Protein AF-A0A951TCW3-F1 (afdb_monomer_lite)

Structure (mmCIF, N/CA/C/O backbone):
data_AF-A0A951TCW3-F1
#
_entry.id   AF-A0A951TCW3-F1
#
loop_
_atom_site.group_PDB
_atom_site.id
_atom_site.type_symbol
_atom_site.label_atom_id
_atom_site.label_alt_id
_atom_site.label_comp_id
_atom_site.label_asym_id
_atom_site.label_entity_id
_atom_site.label_seq_id
_atom_site.pdbx_PDB_ins_code
_atom_site.Cartn_x
_atom_site.Cartn_y
_atom_site.Cartn_z
_atom_site.occupancy
_atom_site.B_iso_or_equiv
_atom_site.auth_seq_id
_atom_site.auth_comp_id
_atom_site.auth_asym_id
_atom_site.auth_atom_id
_atom_site.pdbx_PDB_model_num
ATOM 1 N N . MET A 1 1 ? -5.472 43.063 -37.839 1.00 56.62 1 MET A N 1
ATOM 2 C CA . MET A 1 1 ? -4.399 42.787 -38.824 1.00 56.62 1 MET A CA 1
ATOM 3 C C . MET A 1 1 ? -3.034 42.631 -38.153 1.00 56.62 1 MET A C 1
ATOM 5 O O . MET A 1 1 ? -2.414 41.609 -38.393 1.00 56.62 1 MET A O 1
ATOM 9 N N . LYS A 1 2 ? -2.588 43.544 -37.267 1.00 51.09 2 LYS A N 1
ATOM 10 C CA . LYS A 1 2 ? -1.378 43.324 -36.437 1.00 51.09 2 LYS A CA 1
ATOM 11 C C . LYS A 1 2 ? -1.496 42.100 -35.510 1.00 51.09 2 LYS A C 1
ATOM 13 O O . LYS A 1 2 ? -0.605 41.263 -35.526 1.00 51.09 2 LYS A O 1
ATOM 18 N N . ASP A 1 3 ? -2.644 41.922 -34.856 1.00 54.84 3 ASP A N 1
ATOM 19 C CA . ASP A 1 3 ? -2.894 40.750 -33.992 1.00 54.84 3 ASP A CA 1
ATOM 20 C C . ASP A 1 3 ? -2.944 39.421 -34.769 1.0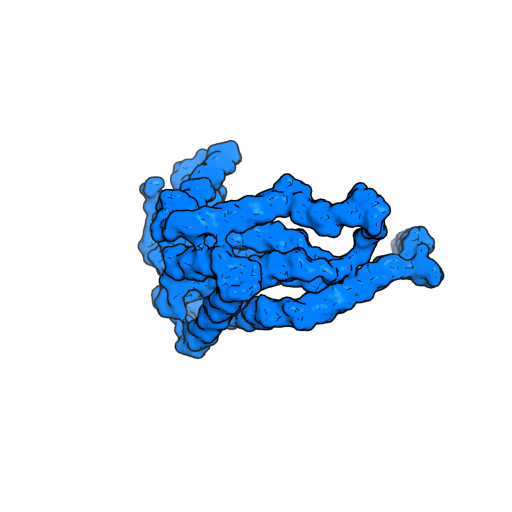0 54.84 3 ASP A C 1
ATOM 22 O O . ASP A 1 3 ? -2.630 38.360 -34.241 1.00 54.84 3 ASP A O 1
ATOM 26 N N . SER A 1 4 ? -3.300 39.470 -36.056 1.00 54.78 4 SER A N 1
ATOM 27 C CA . SER A 1 4 ? -3.342 38.292 -36.929 1.00 54.78 4 SER A CA 1
ATOM 28 C C . SER A 1 4 ? -1.944 37.866 -37.389 1.00 54.78 4 SER A C 1
ATOM 30 O O . SER A 1 4 ? -1.706 36.681 -37.570 1.00 54.78 4 SER A O 1
ATOM 32 N N . ILE A 1 5 ? -1.014 38.814 -37.550 1.00 54.38 5 ILE A N 1
ATOM 33 C CA . ILE A 1 5 ? 0.377 38.543 -37.948 1.00 54.38 5 ILE A CA 1
ATOM 34 C C . ILE A 1 5 ? 1.189 38.026 -36.751 1.00 54.38 5 ILE A C 1
ATOM 36 O O . ILE A 1 5 ? 1.920 37.054 -36.900 1.00 54.38 5 ILE A O 1
ATOM 40 N N . GLN A 1 6 ? 0.985 38.585 -35.552 1.00 56.03 6 GLN A N 1
ATOM 41 C CA . GLN A 1 6 ? 1.627 38.097 -34.322 1.00 56.03 6 GLN A CA 1
ATOM 42 C C . GLN A 1 6 ? 1.218 36.660 -33.956 1.00 56.03 6 GLN A C 1
ATOM 44 O O . GLN A 1 6 ? 2.049 35.889 -33.478 1.00 56.03 6 GLN A O 1
ATOM 49 N N . ASN A 1 7 ? -0.037 36.276 -34.213 1.00 58.94 7 ASN A N 1
ATOM 50 C CA . ASN A 1 7 ? -0.482 34.894 -34.017 1.00 58.94 7 ASN A CA 1
ATOM 51 C C . ASN A 1 7 ? 0.146 33.928 -35.035 1.00 58.94 7 ASN A C 1
ATOM 53 O O . ASN A 1 7 ? 0.547 32.837 -34.650 1.00 58.94 7 ASN A O 1
ATOM 57 N N . LEU A 1 8 ? 0.307 34.344 -36.295 1.00 58.31 8 LEU A N 1
ATOM 58 C CA . LEU A 1 8 ? 0.940 33.525 -37.338 1.00 58.31 8 LEU A CA 1
ATOM 59 C C . LEU A 1 8 ? 2.456 33.358 -37.129 1.00 58.31 8 LEU A C 1
ATOM 61 O O . LEU A 1 8 ? 2.995 32.292 -37.410 1.00 58.31 8 LEU A O 1
ATOM 65 N N . GLU A 1 9 ? 3.151 34.378 -36.617 1.00 60.41 9 GLU A N 1
ATOM 66 C CA . GLU A 1 9 ? 4.574 34.279 -36.246 1.00 60.41 9 GLU A CA 1
ATOM 67 C C . GLU A 1 9 ? 4.772 33.365 -35.024 1.00 60.41 9 GLU A C 1
ATOM 69 O O . GLU A 1 9 ? 5.623 32.481 -35.048 1.00 60.41 9 GLU A O 1
ATOM 74 N N . SER A 1 10 ? 3.903 33.481 -34.013 1.00 68.69 10 SER A N 1
ATOM 75 C CA . SER A 1 10 ? 3.859 32.592 -32.838 1.00 68.69 10 SER A CA 1
ATOM 76 C C . SER A 1 10 ? 3.580 31.125 -33.197 1.00 68.69 10 SER A C 1
ATOM 78 O O . SER A 1 10 ? 4.161 30.212 -32.609 1.00 68.69 10 SER A O 1
ATOM 80 N N . GLU A 1 11 ? 2.704 30.870 -34.170 1.00 67.31 11 GLU A N 1
ATOM 81 C CA . GLU A 1 11 ? 2.418 29.516 -34.660 1.00 67.31 11 GLU A CA 1
ATOM 82 C C . GLU A 1 11 ? 3.570 28.948 -35.496 1.00 67.31 11 GLU A C 1
ATOM 84 O O . GLU A 1 11 ? 3.947 27.791 -35.312 1.00 67.31 11 GLU A O 1
ATOM 89 N N . ARG A 1 12 ? 4.199 29.770 -36.343 1.00 65.25 12 ARG A N 1
ATOM 90 C CA . ARG A 1 12 ? 5.363 29.367 -37.143 1.00 65.25 12 ARG A CA 1
ATOM 91 C C . ARG A 1 12 ? 6.573 29.013 -36.275 1.00 65.25 12 ARG A C 1
ATOM 93 O O . ARG A 1 12 ? 7.276 28.050 -36.587 1.00 65.25 12 ARG A O 1
ATOM 100 N N . ASP A 1 13 ? 6.774 29.738 -35.178 1.00 84.12 13 ASP A N 1
ATOM 101 C CA . ASP A 1 13 ? 7.832 29.459 -34.203 1.00 84.12 13 ASP A CA 1
ATOM 102 C C . ASP A 1 13 ? 7.565 28.160 -33.427 1.00 84.12 13 ASP A C 1
ATOM 104 O O . ASP A 1 13 ? 8.493 27.393 -33.166 1.00 84.12 13 ASP A O 1
ATOM 108 N N . LYS A 1 14 ? 6.297 27.843 -33.126 1.00 87.50 14 LYS A N 1
ATOM 109 C CA . LYS A 1 14 ? 5.918 26.557 -32.513 1.00 87.50 14 LYS A CA 1
ATOM 110 C C . LYS A 1 14 ? 6.123 25.379 -33.456 1.00 87.50 14 LYS A C 1
ATOM 112 O O . LYS A 1 14 ? 6.641 24.353 -33.030 1.00 87.50 14 LYS A O 1
ATOM 117 N N . GLU A 1 15 ? 5.731 25.502 -34.720 1.00 88.69 15 GLU A N 1
ATOM 118 C CA . GLU A 1 15 ? 5.943 24.431 -35.698 1.00 88.69 15 GLU A CA 1
ATOM 119 C C . GLU A 1 15 ? 7.427 24.177 -35.962 1.00 88.69 15 GLU A C 1
ATOM 121 O O . GLU A 1 15 ? 7.838 23.028 -36.105 1.00 88.69 15 GLU A O 1
ATOM 126 N N . ALA A 1 16 ? 8.240 25.236 -36.037 1.00 90.44 16 ALA A N 1
ATOM 127 C CA . ALA A 1 16 ? 9.688 25.101 -36.146 1.00 90.44 16 ALA A CA 1
ATOM 128 C C . ALA A 1 16 ? 10.265 24.387 -34.916 1.00 90.44 16 ALA A C 1
ATOM 130 O O . ALA A 1 16 ? 10.973 23.398 -35.068 1.00 90.44 16 ALA A O 1
ATOM 131 N N . PHE A 1 17 ? 9.863 24.808 -33.716 1.00 90.88 17 PHE A N 1
ATOM 132 C CA . PHE A 1 17 ? 10.267 24.174 -32.465 1.00 90.88 17 PHE A CA 1
ATOM 133 C C . PHE A 1 17 ? 9.890 22.685 -32.390 1.00 90.88 17 PHE A C 1
ATOM 135 O O . PHE A 1 17 ? 10.721 21.863 -32.012 1.00 90.88 17 PHE A O 1
ATOM 142 N N . LEU A 1 18 ? 8.661 22.314 -32.769 1.00 92.50 18 LEU A N 1
ATOM 143 C CA . LEU A 1 18 ? 8.226 20.912 -32.772 1.00 92.50 18 LEU A CA 1
ATOM 144 C C . LEU A 1 18 ? 9.017 20.072 -33.780 1.00 92.50 18 LEU A C 1
ATOM 146 O O . LEU A 1 18 ? 9.476 18.990 -33.421 1.00 92.50 18 LEU A O 1
ATOM 150 N N . ARG A 1 19 ? 9.250 20.592 -34.993 1.00 92.38 19 ARG A N 1
ATOM 151 C CA . ARG A 1 19 ? 10.089 19.920 -36.001 1.00 92.38 19 ARG A CA 1
ATOM 152 C C . ARG A 1 19 ? 11.522 19.723 -35.518 1.00 92.38 19 ARG A C 1
ATOM 154 O O . ARG A 1 19 ? 12.094 18.660 -35.744 1.00 92.38 19 ARG A O 1
ATOM 161 N N . ASP A 1 20 ? 12.089 20.716 -34.839 1.00 93.19 20 ASP A N 1
ATOM 162 C CA . ASP A 1 20 ? 13.438 20.614 -34.284 1.00 93.19 20 ASP A CA 1
ATOM 163 C C . ASP A 1 20 ? 13.501 19.527 -33.199 1.00 93.19 20 ASP A C 1
ATOM 165 O O . ASP A 1 20 ? 14.422 18.710 -33.212 1.00 93.19 20 ASP A O 1
ATOM 169 N N . ILE A 1 21 ? 12.502 19.452 -32.306 1.00 94.25 21 ILE A N 1
ATOM 170 C CA . ILE A 1 21 ? 12.418 18.389 -31.290 1.00 94.25 21 ILE A CA 1
ATOM 171 C C . ILE A 1 21 ? 12.284 17.007 -31.937 1.00 94.25 21 ILE A C 1
ATOM 173 O O . ILE A 1 21 ? 12.981 16.074 -31.530 1.00 94.25 21 ILE A O 1
ATOM 177 N N . GLU A 1 22 ? 11.391 16.861 -32.916 1.00 94.12 22 GLU A N 1
ATOM 178 C CA . GLU A 1 22 ? 11.189 15.603 -33.639 1.00 94.12 22 GLU A CA 1
ATOM 179 C C . GLU A 1 22 ? 12.480 15.160 -34.331 1.00 94.12 22 GLU A C 1
ATOM 181 O O . GLU A 1 22 ? 12.879 14.003 -34.199 1.00 94.12 22 GLU A O 1
ATOM 186 N N . SER A 1 23 ? 13.176 16.093 -34.987 1.00 93.50 23 SER A N 1
ATOM 187 C CA . SER A 1 23 ? 14.420 15.822 -35.706 1.00 93.50 23 SER A CA 1
ATOM 188 C C . SER A 1 23 ? 15.547 15.363 -34.780 1.00 93.50 23 SER A C 1
ATOM 190 O O . SER A 1 23 ? 16.220 14.381 -35.093 1.00 93.50 23 SER A O 1
ATOM 192 N N . ILE A 1 24 ? 15.747 16.004 -33.619 1.00 95.00 24 ILE A N 1
ATOM 193 C CA . ILE A 1 24 ? 16.789 15.566 -32.668 1.00 95.00 24 ILE A CA 1
ATOM 194 C C . ILE A 1 24 ? 16.426 14.267 -31.936 1.00 95.00 24 ILE A C 1
ATOM 196 O O . ILE A 1 24 ? 17.300 13.634 -31.344 1.00 95.00 24 ILE A O 1
ATOM 200 N N . SER A 1 25 ? 15.148 13.883 -31.958 1.00 96.00 25 SER A N 1
ATOM 201 C CA . SER A 1 25 ? 14.620 12.690 -31.286 1.00 96.00 25 SER A CA 1
ATOM 202 C C . SER A 1 25 ? 14.354 11.533 -32.254 1.00 96.00 25 SER A C 1
ATOM 204 O O . SER A 1 25 ? 13.800 10.508 -31.850 1.00 96.00 25 SER A O 1
ATOM 206 N N . GLU A 1 26 ? 14.723 11.677 -33.527 1.00 96.31 26 GLU A N 1
ATOM 207 C CA . GLU A 1 26 ? 14.513 10.657 -34.546 1.00 96.31 26 GLU A CA 1
ATOM 208 C C . GLU A 1 26 ? 15.411 9.436 -34.309 1.00 96.31 26 GLU A C 1
ATOM 210 O O . GLU A 1 26 ? 16.601 9.531 -33.994 1.00 96.31 26 GLU A O 1
ATOM 215 N N . TYR A 1 27 ? 14.838 8.252 -34.500 1.00 96.19 27 TYR A N 1
ATOM 216 C CA . TYR A 1 27 ? 15.578 7.003 -34.528 1.00 96.19 27 TYR A CA 1
ATOM 217 C C . TYR A 1 27 ? 15.083 6.140 -35.685 1.00 96.19 27 TYR A C 1
ATOM 219 O O . TYR A 1 27 ? 13.905 5.803 -35.749 1.00 96.19 27 TYR A O 1
ATOM 227 N N . ASN A 1 28 ? 15.987 5.791 -36.607 1.00 95.12 28 ASN A N 1
ATOM 228 C CA . ASN A 1 28 ? 15.683 5.026 -37.823 1.00 95.12 28 ASN A CA 1
ATOM 229 C C . ASN A 1 28 ? 14.531 5.622 -38.663 1.00 95.12 28 ASN A C 1
ATOM 231 O O . ASN A 1 28 ? 13.689 4.879 -39.162 1.00 95.12 28 ASN A O 1
ATOM 235 N N . GLY A 1 29 ? 14.475 6.951 -38.816 1.00 93.94 29 GLY A N 1
ATOM 236 C CA . GLY A 1 29 ? 13.420 7.618 -39.590 1.00 93.94 29 GLY A CA 1
ATOM 237 C C . GLY A 1 29 ? 12.082 7.768 -38.860 1.00 93.94 29 GLY A C 1
ATOM 238 O O . GLY A 1 29 ? 11.103 8.180 -39.478 1.00 93.94 29 GLY A O 1
ATOM 239 N N . ILE A 1 30 ? 12.014 7.417 -37.571 1.00 94.75 30 ILE A N 1
ATOM 240 C CA . ILE A 1 30 ? 10.809 7.532 -36.744 1.00 94.75 30 ILE A CA 1
ATOM 241 C C . ILE A 1 30 ? 11.069 8.573 -35.645 1.00 94.75 30 ILE A C 1
ATOM 243 O O . ILE A 1 30 ? 11.940 8.339 -34.793 1.00 94.75 30 ILE A O 1
ATOM 247 N N . PRO A 1 31 ? 10.339 9.705 -35.617 1.00 95.31 31 PRO A N 1
ATOM 248 C CA . PRO A 1 31 ? 10.375 10.640 -34.496 1.00 95.31 31 PRO A CA 1
ATOM 249 C C . PRO A 1 31 ? 10.074 9.915 -33.182 1.00 95.31 31 PRO A C 1
ATOM 251 O O . PRO A 1 31 ? 9.092 9.186 -33.084 1.00 95.31 31 PRO A O 1
ATOM 254 N N . PHE A 1 32 ? 10.944 10.078 -32.183 1.00 95.88 32 PHE A N 1
ATOM 255 C CA . PHE A 1 32 ? 10.869 9.382 -30.892 1.00 95.88 32 PHE A CA 1
ATOM 256 C C . PHE A 1 32 ? 10.893 7.845 -30.981 1.00 95.88 32 PHE A C 1
ATOM 258 O O . PHE A 1 32 ? 10.485 7.171 -30.039 1.00 95.88 32 PHE A O 1
ATOM 265 N N . GLY A 1 33 ? 11.433 7.252 -32.053 1.00 95.81 33 GLY A N 1
ATOM 266 C CA . GLY A 1 33 ? 11.378 5.798 -32.272 1.00 95.81 33 GLY A CA 1
ATOM 267 C C . GLY A 1 33 ? 11.944 4.937 -31.127 1.00 95.81 33 GLY A C 1
ATOM 268 O O . GLY A 1 33 ? 11.454 3.840 -30.879 1.00 95.81 33 GLY A O 1
ATOM 269 N N . ARG A 1 34 ? 12.931 5.429 -30.360 1.00 94.06 34 ARG A N 1
ATOM 270 C CA . ARG A 1 34 ? 13.428 4.720 -29.158 1.00 94.06 34 ARG A CA 1
ATOM 271 C C . ARG A 1 34 ? 12.404 4.669 -28.023 1.00 94.06 34 ARG A C 1
ATOM 273 O O . ARG A 1 34 ? 12.412 3.714 -27.251 1.00 94.06 34 ARG A O 1
ATOM 280 N N . LEU A 1 35 ? 11.570 5.699 -27.904 1.00 94.44 35 LEU A N 1
ATOM 281 C CA . LEU A 1 35 ? 10.500 5.761 -26.913 1.00 94.44 35 LEU A CA 1
ATOM 282 C C . LEU A 1 35 ? 9.362 4.806 -27.288 1.00 94.44 35 LEU A C 1
ATOM 284 O O . LEU A 1 35 ? 8.870 4.097 -26.420 1.00 94.44 35 LEU A O 1
ATOM 288 N N . GLU A 1 36 ? 9.036 4.681 -28.575 1.00 94.56 36 GLU A N 1
ATOM 289 C CA . GLU A 1 36 ? 8.081 3.667 -29.049 1.00 94.56 36 GLU A CA 1
ATOM 290 C C . GLU A 1 36 ? 8.543 2.246 -28.685 1.00 94.56 36 GLU A C 1
ATOM 292 O O . GLU A 1 36 ? 7.799 1.475 -28.080 1.00 94.56 36 GLU A O 1
ATOM 297 N N . MET A 1 37 ? 9.820 1.919 -28.927 1.00 94.88 37 MET A N 1
ATOM 298 C CA . MET A 1 37 ? 10.405 0.633 -28.507 1.00 94.88 37 MET A CA 1
ATOM 299 C C . MET A 1 37 ? 10.329 0.411 -26.986 1.00 94.88 37 MET A C 1
ATOM 301 O O . MET A 1 37 ? 10.191 -0.722 -26.510 1.00 94.88 37 MET A O 1
ATOM 305 N N . TYR A 1 38 ? 10.434 1.491 -26.209 1.00 95.19 38 TYR A N 1
ATOM 306 C CA . TYR A 1 38 ? 10.279 1.450 -24.760 1.00 95.19 38 TYR A CA 1
ATOM 307 C C . TYR A 1 38 ? 8.842 1.088 -24.364 1.00 95.19 38 TYR A C 1
ATOM 309 O O . TYR A 1 38 ? 8.647 0.148 -23.594 1.00 95.19 38 TYR A O 1
ATOM 317 N N . TRP A 1 39 ? 7.840 1.754 -24.942 1.00 95.50 39 TRP A N 1
ATOM 318 C CA . TRP A 1 39 ? 6.420 1.485 -24.682 1.00 95.50 39 TRP A CA 1
ATOM 319 C C . TRP A 1 39 ? 5.968 0.099 -25.156 1.00 95.50 39 TRP A C 1
ATOM 321 O O . TRP A 1 39 ? 5.161 -0.566 -24.497 1.00 95.50 39 TRP A O 1
ATOM 331 N N . GLU A 1 40 ? 6.523 -0.400 -26.261 1.00 95.62 40 GLU A N 1
ATOM 332 C CA . GLU A 1 40 ? 6.326 -1.792 -26.672 1.00 95.62 40 GLU A CA 1
ATOM 333 C C . GLU A 1 40 ? 6.842 -2.775 -25.613 1.00 95.62 40 GLU A C 1
ATOM 335 O O . GLU A 1 40 ? 6.223 -3.814 -25.360 1.00 95.62 40 GLU A O 1
ATOM 340 N N . SER A 1 41 ? 7.972 -2.457 -24.982 1.00 95.75 41 SER A N 1
ATOM 341 C CA . SER A 1 41 ? 8.556 -3.282 -23.923 1.00 95.75 41 SER A CA 1
ATOM 342 C C . SER A 1 41 ? 7.720 -3.233 -22.642 1.00 95.75 41 SER A C 1
ATOM 344 O O . SER A 1 41 ? 7.444 -4.288 -22.071 1.00 95.75 41 SER A O 1
ATOM 346 N N . GLU A 1 42 ? 7.199 -2.063 -22.252 1.00 95.44 42 GLU A N 1
ATOM 347 C CA . GLU A 1 42 ? 6.206 -1.946 -21.167 1.00 95.44 42 GLU A CA 1
ATOM 348 C C . GLU A 1 42 ? 4.963 -2.803 -21.441 1.00 95.44 42 GLU A C 1
ATOM 350 O O . GLU A 1 42 ? 4.495 -3.544 -20.573 1.00 95.44 42 GLU A O 1
ATOM 355 N N . SER A 1 43 ? 4.457 -2.766 -22.675 1.00 95.44 43 SER A N 1
ATOM 356 C CA . SER A 1 43 ? 3.293 -3.554 -23.089 1.00 95.44 43 SER A CA 1
ATOM 357 C C . SER A 1 43 ? 3.551 -5.063 -22.995 1.00 95.44 43 SER A C 1
ATOM 359 O O . SER A 1 43 ? 2.677 -5.818 -22.556 1.00 95.44 43 SER A O 1
ATOM 361 N N . LYS A 1 44 ? 4.754 -5.522 -23.365 1.00 96.19 44 LYS A N 1
ATOM 362 C CA . LYS A 1 44 ? 5.176 -6.925 -23.200 1.00 96.19 44 LYS A CA 1
ATOM 363 C C . LYS A 1 44 ? 5.303 -7.294 -21.724 1.00 96.19 44 LYS A C 1
ATOM 365 O O . LYS A 1 44 ? 4.782 -8.332 -21.316 1.00 96.19 44 LYS A O 1
ATOM 370 N N . HIS A 1 45 ? 5.933 -6.442 -20.915 1.00 95.81 45 HIS A N 1
ATOM 371 C CA . HIS A 1 45 ? 6.048 -6.644 -19.469 1.00 95.81 45 HIS A CA 1
ATOM 372 C C . HIS A 1 45 ? 4.673 -6.811 -18.816 1.00 95.81 45 HIS A C 1
ATOM 374 O O . HIS A 1 45 ? 4.465 -7.769 -18.072 1.00 95.81 45 HIS A O 1
ATOM 380 N N . LEU A 1 46 ? 3.707 -5.952 -19.154 1.00 94.69 46 LEU A N 1
ATOM 381 C CA . LEU A 1 46 ? 2.327 -6.038 -18.669 1.00 94.69 46 LEU A CA 1
ATOM 382 C C . LEU A 1 46 ? 1.699 -7.410 -18.949 1.00 94.69 46 LEU A C 1
ATOM 384 O O . LEU A 1 46 ? 1.049 -7.992 -18.075 1.00 94.69 46 LEU A O 1
ATOM 388 N N . GLN A 1 47 ? 1.864 -7.925 -20.170 1.00 95.50 47 GLN A N 1
ATOM 389 C CA . GLN A 1 47 ? 1.342 -9.237 -20.555 1.00 95.50 47 GLN A CA 1
ATOM 390 C C . GLN A 1 47 ? 1.992 -10.352 -19.730 1.00 95.50 47 GLN A C 1
ATOM 392 O O . GLN A 1 47 ? 1.282 -11.206 -19.191 1.00 95.50 47 GLN A O 1
ATOM 397 N N . ILE A 1 48 ? 3.318 -10.307 -19.567 1.00 95.94 48 ILE A N 1
ATOM 398 C CA . ILE A 1 48 ? 4.058 -11.305 -18.789 1.00 95.94 48 ILE A CA 1
ATOM 399 C C . ILE A 1 48 ? 3.632 -11.252 -17.320 1.00 95.94 48 ILE A C 1
ATOM 401 O O . ILE A 1 48 ? 3.239 -12.281 -16.771 1.00 95.94 48 ILE A O 1
ATOM 405 N N . MET A 1 49 ? 3.597 -10.068 -16.706 1.00 94.00 49 MET A N 1
ATOM 406 C CA . MET A 1 49 ? 3.206 -9.887 -15.307 1.00 94.00 49 MET A CA 1
ATOM 407 C C . MET A 1 49 ? 1.777 -10.374 -15.037 1.00 94.00 49 MET A C 1
ATOM 409 O O . MET A 1 49 ? 1.523 -11.035 -14.032 1.00 94.00 49 MET A O 1
ATOM 413 N N . ARG A 1 50 ? 0.836 -10.123 -15.956 1.00 93.19 50 ARG A N 1
ATOM 414 C CA . ARG A 1 50 ? -0.531 -10.662 -15.858 1.00 93.19 50 ARG A CA 1
ATOM 415 C C . ARG A 1 50 ? -0.571 -12.181 -15.974 1.00 93.19 50 ARG A C 1
ATOM 417 O O . ARG A 1 50 ? -1.401 -12.800 -15.319 1.00 93.19 50 ARG A O 1
ATOM 424 N N . SER A 1 51 ? 0.292 -12.776 -16.796 1.00 93.50 51 SER A N 1
ATOM 425 C CA . SER A 1 51 ? 0.332 -14.231 -16.956 1.00 93.50 51 SER A CA 1
ATOM 426 C C . SER A 1 51 ? 0.986 -14.937 -15.763 1.00 93.50 51 SER A C 1
ATOM 428 O O . SER A 1 51 ? 0.494 -15.976 -15.335 1.00 93.50 51 SER A O 1
ATOM 430 N N . GLN A 1 52 ? 2.051 -14.363 -15.191 1.00 92.44 52 GLN A N 1
ATOM 431 C CA . GLN A 1 52 ? 2.838 -14.998 -14.129 1.00 92.44 52 GLN A CA 1
ATOM 432 C C . GLN A 1 52 ? 2.372 -14.648 -12.712 1.00 92.44 52 GLN A C 1
ATOM 434 O O . GLN A 1 52 ? 2.476 -15.480 -11.816 1.00 92.44 52 GLN A O 1
ATOM 439 N N . ASN A 1 53 ? 1.818 -13.451 -12.499 1.00 91.88 53 ASN A N 1
ATOM 440 C CA . ASN A 1 53 ? 1.349 -12.978 -11.190 1.00 91.88 53 ASN A CA 1
ATOM 441 C C . ASN A 1 53 ? -0.153 -12.648 -11.195 1.00 91.88 53 ASN A C 1
ATOM 443 O O . ASN A 1 53 ? -0.640 -11.874 -10.364 1.00 91.88 53 ASN A O 1
ATOM 447 N N . GLY A 1 54 ? -0.891 -13.227 -12.146 1.00 89.38 54 GLY A N 1
ATOM 448 C CA . GLY A 1 54 ? -2.296 -12.920 -12.398 1.00 89.38 54 GLY A CA 1
ATOM 449 C C . GLY A 1 54 ? -3.194 -13.095 -11.179 1.00 89.38 54 GLY A C 1
ATOM 450 O O . GLY A 1 54 ? -4.080 -12.277 -10.971 1.00 89.38 54 GLY A O 1
ATOM 451 N N . GLU A 1 55 ? -2.944 -14.096 -10.334 1.00 91.69 55 GLU A N 1
ATOM 452 C CA . GLU A 1 55 ? -3.765 -14.361 -9.144 1.00 91.69 55 GLU A CA 1
ATOM 453 C C . GLU A 1 55 ? -3.772 -13.183 -8.159 1.00 91.69 55 GLU A C 1
ATOM 455 O O . GLU A 1 55 ? -4.840 -12.705 -7.772 1.00 91.69 55 GLU A O 1
ATOM 460 N N . ALA A 1 56 ? -2.593 -12.659 -7.802 1.00 93.00 56 ALA A N 1
ATOM 461 C CA . ALA A 1 56 ? -2.473 -11.525 -6.884 1.00 93.00 56 ALA A CA 1
ATOM 462 C C . ALA A 1 56 ? -3.097 -10.248 -7.472 1.00 93.00 56 ALA A C 1
ATOM 464 O O . ALA A 1 56 ? -3.800 -9.521 -6.769 1.00 93.00 56 ALA A O 1
ATOM 465 N N . LEU A 1 57 ? -2.893 -10.002 -8.771 1.00 95.50 57 LEU A N 1
ATOM 466 C CA . LEU A 1 57 ? -3.483 -8.857 -9.473 1.00 95.50 57 LEU A CA 1
ATOM 467 C C . LEU A 1 57 ? -5.010 -8.972 -9.579 1.00 95.50 57 LEU A C 1
ATOM 469 O O . LEU A 1 57 ? -5.723 -7.987 -9.410 1.00 95.50 57 LEU A O 1
ATOM 473 N N . MET A 1 58 ? -5.539 -10.171 -9.821 1.00 96.56 58 MET A N 1
ATOM 474 C CA . MET A 1 58 ? -6.982 -10.412 -9.859 1.00 96.56 58 MET A CA 1
ATOM 475 C C . MET A 1 58 ? -7.624 -10.217 -8.489 1.00 96.56 58 MET A C 1
ATOM 477 O O . MET A 1 58 ? -8.701 -9.625 -8.399 1.00 96.56 58 MET A O 1
ATOM 481 N N . LEU A 1 59 ? -6.953 -10.657 -7.424 1.00 97.19 59 LEU A N 1
ATOM 482 C CA . LEU A 1 59 ? -7.415 -10.421 -6.064 1.00 97.19 59 LEU A CA 1
ATOM 483 C C . LEU A 1 59 ? -7.411 -8.922 -5.724 1.00 97.19 59 LEU A C 1
ATOM 485 O O . LEU A 1 59 ? -8.389 -8.421 -5.171 1.00 97.19 59 LEU A O 1
ATOM 489 N N . PHE A 1 60 ? -6.370 -8.188 -6.131 1.00 98.19 60 PHE A N 1
ATOM 490 C CA . PHE A 1 60 ? -6.323 -6.731 -5.993 1.00 98.19 60 PHE A CA 1
ATOM 491 C C . PHE A 1 60 ? -7.456 -6.029 -6.757 1.00 98.19 60 PHE A C 1
ATOM 493 O O . PHE A 1 60 ? -8.120 -5.164 -6.193 1.00 98.19 60 PHE A O 1
ATOM 500 N N . ARG A 1 61 ? -7.764 -6.449 -7.989 1.00 97.81 61 ARG A N 1
ATOM 501 C CA . ARG A 1 61 ? -8.903 -5.914 -8.761 1.00 97.81 61 ARG A CA 1
ATOM 502 C C . ARG A 1 61 ? -10.246 -6.179 -8.100 1.00 97.81 61 ARG A C 1
ATOM 504 O O . ARG A 1 61 ? -11.096 -5.294 -8.054 1.00 97.81 61 ARG A O 1
ATOM 511 N N . ALA A 1 62 ? -10.438 -7.378 -7.556 1.00 98.31 62 ALA A N 1
ATOM 512 C CA . ALA A 1 62 ? -11.652 -7.704 -6.820 1.00 98.31 62 ALA A CA 1
ATOM 513 C C . ALA A 1 62 ? -11.803 -6.809 -5.575 1.00 98.31 62 ALA A C 1
ATOM 515 O O . ALA A 1 62 ? -12.899 -6.316 -5.296 1.00 98.31 62 ALA A O 1
ATOM 516 N N . PHE A 1 63 ? -10.696 -6.522 -4.882 1.00 98.56 63 PHE A N 1
ATOM 517 C CA . PHE A 1 63 ? -10.665 -5.513 -3.827 1.00 98.56 63 PHE A CA 1
ATOM 518 C C . PHE A 1 63 ? -10.959 -4.100 -4.346 1.00 98.56 63 PHE A C 1
ATOM 520 O O . PHE A 1 63 ? -11.749 -3.406 -3.715 1.00 98.56 63 PHE A O 1
ATOM 527 N N . GLN A 1 64 ? -10.396 -3.667 -5.481 1.00 98.44 64 GLN A N 1
ATOM 528 C CA . GLN A 1 64 ? -10.679 -2.344 -6.053 1.00 98.44 64 GLN A CA 1
ATOM 529 C C . GLN A 1 64 ? -12.177 -2.166 -6.315 1.00 98.44 64 GLN A C 1
ATOM 531 O O . GLN A 1 64 ? -12.751 -1.166 -5.891 1.00 98.44 64 GLN A O 1
ATOM 536 N N . CYS A 1 65 ? -12.831 -3.157 -6.929 1.00 98.31 65 CYS A N 1
ATOM 537 C CA . CYS A 1 65 ? -14.283 -3.146 -7.108 1.00 98.31 65 CYS A CA 1
ATOM 538 C C . CYS A 1 65 ? -15.013 -3.023 -5.763 1.00 98.31 65 CYS A C 1
ATOM 540 O O . CYS A 1 65 ? -15.905 -2.196 -5.615 1.00 98.31 65 CYS A O 1
ATOM 542 N N . HIS A 1 66 ? -14.603 -3.799 -4.758 1.00 97.94 66 HIS A N 1
ATOM 543 C CA . HIS A 1 66 ? -15.227 -3.750 -3.439 1.00 97.94 66 HIS A CA 1
ATOM 544 C C . HIS A 1 66 ? -14.997 -2.418 -2.702 1.00 97.94 66 HIS A C 1
ATOM 546 O O . HIS A 1 66 ? -15.886 -1.941 -2.000 1.00 97.94 66 HIS A O 1
ATOM 552 N N . PHE A 1 67 ? -13.832 -1.791 -2.869 1.00 98.25 67 PHE A N 1
ATOM 553 C CA . PHE A 1 67 ? -13.541 -0.466 -2.328 1.00 98.25 67 PHE A CA 1
ATOM 554 C C . PHE A 1 67 ? -14.415 0.606 -2.988 1.00 98.25 67 PHE A C 1
ATOM 556 O O . PHE A 1 67 ? -14.945 1.481 -2.304 1.00 98.25 67 PHE A O 1
ATOM 563 N N . LEU A 1 68 ? -14.597 0.531 -4.309 1.00 97.69 68 LEU A N 1
ATOM 564 C CA . LEU A 1 68 ? -15.475 1.444 -5.040 1.00 97.69 68 LEU A CA 1
ATOM 565 C C . LEU A 1 68 ? -16.939 1.277 -4.611 1.00 97.69 68 LEU A C 1
ATOM 567 O O . LEU A 1 68 ? -17.589 2.286 -4.347 1.00 97.69 68 LEU A O 1
ATOM 571 N N . ASP A 1 69 ? -17.412 0.041 -4.399 1.00 95.88 69 ASP A N 1
ATOM 572 C CA . ASP A 1 69 ? -18.735 -0.219 -3.807 1.00 95.88 69 ASP A CA 1
ATOM 573 C C . ASP A 1 69 ? -18.885 0.504 -2.449 1.00 95.88 69 ASP A C 1
ATOM 575 O O . ASP A 1 69 ? -19.912 1.125 -2.169 1.00 95.88 69 ASP A O 1
ATOM 579 N N . VAL A 1 70 ? -17.854 0.456 -1.590 1.00 94.88 70 VAL A N 1
ATOM 580 C CA . VAL A 1 70 ? -17.844 1.176 -0.302 1.00 94.88 70 VAL A CA 1
ATOM 581 C C . VAL A 1 70 ? -17.938 2.686 -0.515 1.00 94.88 70 VAL A C 1
ATOM 583 O O . VAL A 1 70 ? -18.729 3.346 0.156 1.00 94.88 70 VAL A O 1
ATOM 586 N N . ALA A 1 71 ? -17.167 3.245 -1.447 1.00 93.56 71 ALA A N 1
ATOM 587 C CA . ALA A 1 71 ? -17.191 4.676 -1.746 1.00 93.56 71 ALA A CA 1
ATOM 588 C C . ALA A 1 71 ? -18.566 5.148 -2.258 1.00 93.56 71 ALA A C 1
ATOM 590 O O . ALA A 1 71 ? -19.045 6.213 -1.860 1.00 93.56 71 ALA A O 1
ATOM 591 N N . GLU A 1 72 ? -19.235 4.350 -3.090 1.00 92.81 72 GLU A N 1
ATOM 592 C CA . GLU A 1 72 ? -20.590 4.634 -3.572 1.00 92.81 72 GLU A CA 1
ATOM 593 C C . GLU A 1 72 ? -21.633 4.578 -2.447 1.00 92.81 72 GLU A C 1
ATOM 595 O O . GLU A 1 72 ? -22.473 5.481 -2.330 1.00 92.81 72 GLU A O 1
ATOM 600 N N . LEU A 1 73 ? -21.546 3.567 -1.572 1.00 91.31 73 LEU A N 1
ATOM 601 C CA . LEU A 1 73 ? -22.395 3.461 -0.381 1.00 91.31 73 LEU A CA 1
ATOM 602 C C . LEU A 1 73 ? -22.207 4.672 0.537 1.00 91.31 73 LEU A C 1
ATOM 604 O O . LEU A 1 73 ? -23.194 5.251 0.989 1.00 91.31 73 LEU A O 1
ATOM 608 N N . LEU A 1 74 ? -20.961 5.100 0.758 1.00 89.06 74 LEU A N 1
ATOM 609 C CA . LEU A 1 74 ? -20.648 6.304 1.527 1.00 89.06 74 LEU A CA 1
ATOM 610 C C . LEU A 1 74 ? -21.295 7.546 0.921 1.00 89.06 74 LEU A C 1
ATOM 612 O O . LEU A 1 74 ? -21.972 8.280 1.633 1.00 89.06 74 LEU A O 1
ATOM 616 N N . ASN A 1 75 ? -21.128 7.779 -0.380 1.00 88.50 75 ASN A N 1
ATOM 617 C CA . ASN A 1 75 ? -21.694 8.955 -1.043 1.00 88.50 75 ASN A CA 1
ATOM 618 C C . ASN A 1 75 ? -23.230 8.987 -0.960 1.00 88.50 75 ASN A C 1
ATOM 620 O O . ASN A 1 75 ? -23.824 10.047 -0.745 1.00 88.50 75 ASN A O 1
ATOM 624 N N . THR A 1 76 ? -23.870 7.822 -1.072 1.00 85.75 76 THR A N 1
ATOM 625 C CA . THR A 1 76 ? -25.332 7.692 -1.031 1.00 85.75 76 THR A CA 1
ATOM 626 C C . THR A 1 76 ? -25.883 7.844 0.388 1.00 85.75 76 THR A C 1
ATOM 628 O O . THR A 1 76 ? -26.799 8.627 0.616 1.00 85.75 76 THR A O 1
ATOM 631 N N . MET A 1 77 ? -25.319 7.130 1.365 1.00 81.62 77 MET A N 1
ATOM 632 C CA . MET A 1 77 ? -25.828 7.115 2.744 1.00 81.62 77 MET A CA 1
ATOM 633 C C . MET A 1 77 ? -25.445 8.374 3.530 1.00 81.62 77 MET A C 1
ATOM 635 O O . MET A 1 77 ? -26.187 8.825 4.406 1.00 81.62 77 MET A O 1
ATOM 639 N N . TRP A 1 78 ? -24.292 8.976 3.229 1.00 75.94 78 TRP A N 1
ATOM 640 C CA . TRP A 1 78 ? -23.833 10.170 3.936 1.00 75.94 78 TRP A CA 1
ATOM 641 C C . TRP A 1 78 ? -24.705 11.390 3.635 1.00 75.94 78 TRP A C 1
ATOM 643 O O . TRP A 1 78 ? -24.995 12.178 4.538 1.00 75.94 78 TRP A O 1
ATOM 653 N N . THR A 1 79 ? -25.128 11.545 2.378 1.00 68.56 79 THR A N 1
ATOM 654 C CA . THR A 1 79 ? -25.966 12.670 1.938 1.00 68.56 79 THR A CA 1
ATOM 655 C C . THR A 1 79 ? -27.372 12.618 2.536 1.00 68.56 79 THR A C 1
ATOM 657 O O . THR A 1 79 ? -27.956 13.674 2.774 1.00 68.56 79 THR A O 1
ATOM 660 N N . SER A 1 80 ? -27.885 11.425 2.856 1.00 64.75 80 SER A N 1
ATOM 661 C CA . SER A 1 80 ? -29.224 11.237 3.422 1.00 64.75 80 SER A CA 1
ATOM 662 C C . SER A 1 80 ? -29.283 11.226 4.955 1.00 64.75 80 SER A C 1
ATOM 664 O O . SER A 1 80 ? -30.291 11.660 5.508 1.00 64.75 80 SER A O 1
ATOM 666 N N . THR A 1 81 ? -28.247 10.729 5.648 1.00 61.94 81 THR A N 1
ATOM 667 C CA . THR A 1 81 ? -28.406 10.253 7.043 1.00 61.94 81 THR A CA 1
ATOM 668 C C . THR A 1 81 ? -27.414 10.859 8.049 1.00 61.94 81 THR A C 1
ATOM 670 O O . THR A 1 81 ? -27.719 10.950 9.236 1.00 61.94 81 THR A O 1
ATOM 673 N N . CYS A 1 82 ? -26.238 11.322 7.611 1.00 58.06 82 CYS A N 1
ATOM 674 C CA . CYS A 1 82 ? -25.116 11.637 8.515 1.00 58.06 82 CYS A CA 1
ATOM 675 C C . CYS A 1 82 ? -24.903 13.131 8.813 1.00 58.06 82 CYS A C 1
ATOM 677 O O . CYS A 1 82 ? -23.939 13.486 9.490 1.00 58.06 82 CYS A O 1
ATOM 679 N N . SER A 1 83 ? -25.770 14.030 8.338 1.00 55.25 83 SER A N 1
ATOM 680 C CA . SER A 1 83 ? -25.584 15.484 8.510 1.00 55.25 83 SER A CA 1
ATOM 681 C C . SER A 1 83 ? -25.637 15.957 9.972 1.00 55.25 83 SER A C 1
ATOM 683 O O . SER A 1 83 ? -25.184 17.063 10.264 1.00 55.25 83 SER A O 1
ATOM 685 N N . GLN A 1 84 ? -26.146 15.123 10.887 1.00 53.41 84 GLN A N 1
ATOM 686 C CA . GLN A 1 84 ? -26.373 15.468 12.294 1.00 53.41 84 GLN A CA 1
ATOM 687 C C . GLN A 1 84 ? -25.343 14.879 13.277 1.00 53.41 84 GLN A C 1
ATOM 689 O O . GLN A 1 84 ? -25.279 15.344 14.414 1.00 53.41 84 GLN A O 1
ATOM 694 N N . ILE A 1 85 ? -24.516 13.900 12.877 1.00 61.19 85 ILE A N 1
ATOM 695 C CA . ILE A 1 85 ? -23.518 13.296 13.779 1.00 61.19 85 ILE A CA 1
ATOM 696 C C . ILE A 1 85 ? -22.163 13.985 13.606 1.00 61.19 85 ILE A C 1
ATOM 698 O O . ILE A 1 85 ? -21.558 13.984 12.532 1.00 61.19 85 ILE A O 1
ATOM 702 N N . ILE A 1 86 ? -21.652 14.558 14.696 1.00 62.41 86 ILE A N 1
ATOM 703 C CA . ILE A 1 86 ? -20.314 15.146 14.741 1.00 62.41 86 ILE A CA 1
ATOM 704 C C . ILE A 1 86 ? -19.294 14.003 14.816 1.00 62.41 86 ILE A C 1
ATOM 706 O O . ILE A 1 86 ? -18.980 13.507 15.894 1.00 62.41 86 ILE A O 1
ATOM 710 N N . LEU A 1 87 ? -18.756 13.597 13.662 1.00 68.38 87 LEU A N 1
ATOM 711 C CA . LEU A 1 87 ? -17.626 12.663 13.555 1.00 68.38 87 LEU A CA 1
ATOM 712 C C . LEU A 1 87 ? -16.404 13.366 12.926 1.00 68.38 87 LEU A C 1
ATOM 714 O O . LEU A 1 87 ? -16.085 13.140 11.752 1.00 68.38 87 LEU A O 1
ATOM 718 N N . PRO A 1 88 ? -15.700 14.252 13.660 1.00 66.69 88 PRO A N 1
ATOM 719 C CA . PRO A 1 88 ? -14.642 15.077 13.085 1.00 66.69 88 PRO A CA 1
ATOM 720 C C . PRO A 1 88 ? -13.474 14.216 12.598 1.00 66.69 88 PRO A C 1
ATOM 722 O O . PRO A 1 88 ? -12.995 14.418 11.485 1.00 66.69 88 PRO A O 1
ATOM 725 N N . PHE A 1 89 ? -13.069 13.220 13.395 1.00 71.50 89 PHE A N 1
ATOM 726 C CA . PHE A 1 89 ? -11.981 12.291 13.071 1.00 71.50 89 PHE A CA 1
ATOM 727 C C . PHE A 1 89 ? -12.300 11.382 11.905 1.00 71.50 89 PHE A C 1
ATOM 729 O O . PHE A 1 89 ? -11.452 11.135 11.052 1.00 71.50 89 PHE A O 1
ATOM 736 N N . TYR A 1 90 ? -13.535 10.901 11.869 1.00 77.62 90 TYR A N 1
ATOM 737 C CA . TYR A 1 90 ? -14.008 10.021 10.825 1.00 77.62 90 TYR A CA 1
ATOM 738 C C . TYR A 1 90 ? -13.876 10.706 9.457 1.00 77.62 90 TYR A C 1
ATOM 740 O O . TYR A 1 90 ? -13.171 10.215 8.579 1.00 77.62 90 TYR A O 1
ATOM 748 N N . LYS A 1 91 ? -14.443 11.913 9.310 1.00 77.69 91 LYS A N 1
ATOM 749 C CA . LYS A 1 91 ? -14.442 12.647 8.037 1.00 77.69 91 LYS A CA 1
ATOM 750 C C . LYS A 1 91 ? -13.094 13.277 7.686 1.00 77.69 91 LYS A C 1
ATOM 752 O O . LYS A 1 91 ? -12.728 13.294 6.516 1.00 77.69 91 LYS A O 1
ATOM 757 N N . ARG A 1 92 ? -12.386 13.864 8.657 1.00 77.88 92 ARG A N 1
ATOM 758 C CA . ARG A 1 92 ? -11.168 14.647 8.376 1.00 77.88 92 ARG A CA 1
ATOM 759 C C . ARG A 1 92 ? -9.906 13.801 8.327 1.00 77.88 92 ARG A C 1
ATOM 761 O O . ARG A 1 92 ? -8.971 14.186 7.638 1.00 77.88 92 ARG A O 1
ATOM 768 N N . ASN A 1 93 ? -9.875 12.681 9.045 1.00 83.75 93 ASN A N 1
ATOM 769 C CA . ASN A 1 93 ? -8.664 11.885 9.187 1.00 83.75 93 ASN A CA 1
ATOM 770 C C . ASN A 1 93 ? -8.863 10.472 8.648 1.00 83.75 93 ASN A C 1
ATOM 772 O O . ASN A 1 93 ? -8.130 10.076 7.752 1.00 83.75 93 ASN A O 1
ATOM 776 N N . PHE A 1 94 ? -9.847 9.719 9.133 1.00 90.38 94 PHE A N 1
ATOM 777 C CA . PHE A 1 94 ? -9.978 8.303 8.788 1.00 90.38 94 PHE A CA 1
ATOM 778 C C . PHE A 1 94 ? -10.307 8.073 7.302 1.00 90.38 94 PHE A C 1
ATOM 780 O O . PHE A 1 94 ? -9.520 7.432 6.607 1.00 90.38 94 PHE A O 1
ATOM 787 N N . ILE A 1 95 ? -11.407 8.647 6.791 1.00 91.25 95 ILE A N 1
ATOM 788 C CA . ILE A 1 95 ? -11.821 8.473 5.386 1.00 91.25 95 ILE A CA 1
ATOM 789 C C . ILE A 1 95 ? -10.721 8.916 4.402 1.00 91.25 95 ILE A C 1
ATOM 791 O O . ILE A 1 95 ? -10.373 8.122 3.524 1.00 91.25 95 ILE A O 1
ATOM 795 N N . PRO A 1 96 ? -10.140 10.134 4.514 1.00 91.62 96 PRO A N 1
ATOM 796 C CA . PRO A 1 96 ? -9.128 10.585 3.561 1.00 91.62 96 PRO A CA 1
ATOM 797 C C . PRO A 1 96 ? -7.848 9.752 3.621 1.00 91.62 96 PRO A C 1
ATOM 799 O O . PRO A 1 96 ? -7.221 9.536 2.587 1.00 91.62 96 PRO A O 1
ATOM 802 N N . ASN A 1 97 ? -7.470 9.246 4.801 1.00 93.19 97 ASN A N 1
ATOM 803 C CA . ASN A 1 97 ? -6.305 8.377 4.932 1.00 93.19 97 ASN A CA 1
ATOM 804 C C . ASN A 1 97 ? -6.504 7.032 4.218 1.00 93.19 97 ASN A C 1
ATOM 806 O O . ASN A 1 97 ? -5.610 6.610 3.486 1.00 93.19 97 ASN A O 1
ATOM 810 N N . LEU A 1 98 ? -7.670 6.390 4.357 1.00 95.81 98 LEU A N 1
ATOM 811 C CA . LEU A 1 98 ? -7.964 5.154 3.620 1.00 95.81 98 LEU A CA 1
ATOM 812 C C . LEU A 1 98 ? -8.072 5.385 2.108 1.00 95.81 98 LEU A C 1
ATOM 814 O O . LEU A 1 98 ? -7.562 4.579 1.333 1.00 95.81 98 LEU A O 1
ATOM 818 N N . LEU A 1 99 ? -8.672 6.499 1.676 1.00 96.25 99 LEU A N 1
ATOM 819 C CA . LEU A 1 99 ? -8.724 6.865 0.258 1.00 96.25 99 LEU A CA 1
ATOM 820 C C . LEU A 1 99 ? -7.322 7.129 -0.315 1.00 96.25 99 LEU A C 1
ATOM 822 O O . LEU A 1 99 ? -7.007 6.695 -1.420 1.00 96.25 99 LEU A O 1
ATOM 826 N N . SER A 1 100 ? -6.459 7.802 0.448 1.00 96.81 100 SER A N 1
ATOM 827 C CA . SER A 1 100 ? -5.056 8.010 0.078 1.00 96.81 100 SER A CA 1
ATOM 828 C C . SER A 1 100 ? -4.303 6.682 -0.049 1.00 96.81 100 SER A C 1
ATOM 830 O O . SER A 1 100 ? -3.587 6.477 -1.030 1.00 96.81 100 SER A O 1
ATOM 832 N N . ALA A 1 101 ? -4.499 5.755 0.895 1.00 97.94 101 ALA A N 1
ATOM 833 C CA . ALA A 1 101 ? -3.926 4.414 0.822 1.00 97.94 101 ALA A CA 1
ATOM 834 C C . ALA A 1 101 ? -4.409 3.660 -0.430 1.00 97.94 101 ALA A C 1
ATOM 836 O O . ALA A 1 101 ? -3.594 3.082 -1.144 1.00 97.94 101 ALA A O 1
ATOM 837 N N . PHE A 1 102 ? -5.707 3.729 -0.748 1.00 98.38 102 PHE A N 1
ATOM 838 C CA . PHE A 1 102 ? -6.274 3.146 -1.966 1.00 98.38 102 PHE A CA 1
ATOM 839 C C . PHE A 1 102 ? -5.624 3.705 -3.242 1.00 98.38 102 PHE A C 1
ATOM 841 O O . PHE A 1 102 ? -5.154 2.934 -4.077 1.00 98.38 102 PHE A O 1
ATOM 848 N N . HIS A 1 103 ? -5.522 5.031 -3.379 1.00 98.31 103 HIS A N 1
ATOM 849 C CA . HIS A 1 103 ? -4.875 5.645 -4.543 1.00 98.31 103 HIS A CA 1
ATOM 850 C C . HIS A 1 103 ? -3.402 5.249 -4.674 1.00 98.31 103 HIS A C 1
ATOM 852 O O . HIS A 1 103 ? -2.936 4.996 -5.784 1.00 98.31 103 HIS A O 1
ATOM 858 N N . GLN A 1 104 ? -2.672 5.156 -3.560 1.00 98.38 104 GLN A N 1
ATOM 859 C CA . GLN A 1 104 ? -1.283 4.699 -3.567 1.00 98.38 104 GLN A CA 1
ATOM 860 C C . GLN A 1 104 ? -1.158 3.226 -3.983 1.00 98.38 104 GLN A C 1
ATOM 862 O O . GLN A 1 104 ? -0.244 2.894 -4.736 1.00 98.38 104 GLN A O 1
ATOM 867 N N . LEU A 1 105 ? -2.081 2.348 -3.568 1.00 98.25 105 LEU A N 1
ATOM 868 C CA . LEU A 1 105 ? -2.118 0.965 -4.057 1.00 98.25 105 LEU A CA 1
ATOM 869 C C . LEU A 1 105 ? -2.341 0.919 -5.575 1.00 98.25 105 LEU A C 1
ATOM 871 O O . LEU A 1 105 ? -1.585 0.242 -6.270 1.00 98.25 105 LEU A O 1
ATOM 875 N N . CYS A 1 106 ? -3.302 1.684 -6.103 1.00 98.31 106 CYS A N 1
ATOM 876 C CA . CYS A 1 106 ? -3.546 1.777 -7.547 1.00 98.31 106 CYS A CA 1
ATOM 877 C C . CYS A 1 106 ? -2.328 2.324 -8.308 1.00 98.31 106 CYS A C 1
ATOM 879 O O . CYS A 1 106 ? -1.950 1.782 -9.344 1.00 98.31 106 CYS A O 1
ATOM 881 N N . ALA A 1 107 ? -1.670 3.359 -7.776 1.00 98.31 107 ALA A N 1
ATOM 882 C CA . ALA A 1 107 ? -0.440 3.896 -8.353 1.00 98.31 107 ALA A CA 1
ATOM 883 C C . ALA A 1 107 ? 0.692 2.854 -8.355 1.00 98.31 107 ALA A C 1
ATOM 885 O O . ALA A 1 107 ? 1.440 2.759 -9.326 1.00 98.31 107 ALA A O 1
ATOM 886 N N . SER A 1 108 ? 0.792 2.041 -7.298 1.00 98.19 108 SER A N 1
ATOM 887 C CA . SER A 1 108 ? 1.769 0.953 -7.235 1.00 98.19 108 SER A CA 1
ATOM 888 C C . SER A 1 108 ? 1.493 -0.127 -8.288 1.00 98.19 108 SER A C 1
ATOM 890 O O . SER A 1 108 ? 2.430 -0.573 -8.942 1.00 98.19 108 SER A O 1
ATOM 892 N N . GLU A 1 109 ? 0.228 -0.514 -8.506 1.00 97.75 109 GLU A N 1
ATOM 893 C CA . GLU A 1 109 ? -0.135 -1.490 -9.548 1.00 97.75 109 GLU A CA 1
ATOM 894 C C . GLU A 1 109 ? 0.241 -0.950 -10.920 1.00 97.75 109 GLU A C 1
ATOM 896 O O . GLU A 1 109 ? 0.878 -1.652 -11.706 1.00 97.75 109 GLU A O 1
ATOM 901 N N . LEU A 1 110 ? -0.090 0.314 -11.192 1.00 96.81 110 LEU A N 1
ATOM 902 C CA . LEU A 1 110 ? 0.247 0.953 -12.456 1.00 96.81 110 LEU A CA 1
ATOM 903 C C . LEU A 1 110 ? 1.761 0.934 -12.700 1.00 96.81 110 LEU A C 1
ATOM 905 O O . LEU A 1 110 ? 2.196 0.458 -13.745 1.00 96.81 110 LEU A O 1
ATOM 909 N N . ALA A 1 111 ? 2.560 1.365 -11.723 1.00 97.00 111 ALA A N 1
ATOM 910 C CA . ALA A 1 111 ? 4.016 1.361 -11.835 1.00 97.00 111 ALA A CA 1
ATOM 911 C C . ALA A 1 111 ? 4.578 -0.057 -12.045 1.00 97.00 111 ALA A C 1
ATOM 913 O O . ALA A 1 111 ? 5.367 -0.284 -12.960 1.00 97.00 111 ALA A O 1
ATOM 914 N N . ALA A 1 112 ? 4.143 -1.038 -11.251 1.00 97.19 112 ALA A N 1
ATOM 915 C CA . ALA A 1 112 ? 4.654 -2.403 -11.358 1.00 97.19 112 ALA A CA 1
ATOM 916 C C . ALA A 1 112 ? 4.309 -3.053 -12.701 1.00 97.19 112 ALA A C 1
ATOM 918 O O . ALA A 1 112 ? 5.143 -3.731 -13.305 1.00 97.19 112 ALA A O 1
ATOM 919 N N . THR A 1 113 ? 3.086 -2.821 -13.179 1.00 95.69 113 THR A N 1
ATOM 920 C CA . THR A 1 113 ? 2.581 -3.383 -14.435 1.00 95.69 113 THR A CA 1
ATOM 921 C C . THR A 1 113 ? 3.159 -2.722 -15.684 1.00 95.69 113 THR A C 1
ATOM 923 O O . THR A 1 113 ? 3.081 -3.327 -16.748 1.00 95.69 113 THR A O 1
ATOM 926 N N . HIS A 1 114 ? 3.809 -1.563 -15.546 1.00 95.12 114 HIS A N 1
ATOM 927 C CA . HIS A 1 114 ? 4.592 -0.901 -16.598 1.00 95.12 114 HIS A CA 1
ATOM 928 C C . HIS A 1 114 ? 6.105 -1.111 -16.420 1.00 95.12 114 HIS A C 1
ATOM 930 O O . HIS A 1 114 ? 6.911 -0.362 -16.949 1.00 95.12 114 HIS A O 1
ATOM 936 N N . GLY A 1 115 ? 6.519 -2.147 -15.683 1.00 95.12 115 GLY A N 1
ATOM 937 C CA . GLY A 1 115 ? 7.928 -2.541 -15.632 1.00 95.12 115 GLY A CA 1
ATOM 938 C C . GLY A 1 115 ? 8.742 -1.929 -14.499 1.00 95.12 115 GLY A C 1
ATOM 939 O O . GLY A 1 115 ? 9.960 -2.079 -14.471 1.00 95.12 115 GLY A O 1
ATOM 940 N N . TYR A 1 116 ? 8.079 -1.318 -13.512 1.00 95.31 116 TYR A N 1
ATOM 941 C CA . TYR A 1 116 ? 8.728 -0.730 -12.338 1.00 95.31 116 TYR A CA 1
ATOM 942 C C . TYR A 1 116 ? 8.294 -1.394 -11.018 1.00 95.31 116 TYR A C 1
ATOM 944 O O . TYR A 1 116 ? 7.811 -0.709 -10.107 1.00 95.31 116 TYR A O 1
ATOM 952 N N . PRO A 1 117 ? 8.455 -2.724 -10.858 1.00 95.81 117 PRO A N 1
ATOM 953 C CA . PRO A 1 117 ? 8.016 -3.433 -9.657 1.00 95.81 117 PRO A CA 1
ATOM 954 C C . PRO A 1 117 ? 8.742 -2.974 -8.385 1.00 95.81 117 PRO A C 1
ATOM 956 O O . PRO A 1 117 ? 8.111 -2.897 -7.336 1.00 95.81 117 PRO A O 1
ATOM 959 N N . MET A 1 118 ? 10.029 -2.613 -8.455 1.00 94.62 118 MET A N 1
ATOM 960 C CA . MET A 1 118 ? 10.776 -2.147 -7.278 1.00 94.62 118 MET A CA 1
ATOM 961 C C . MET A 1 118 ? 10.363 -0.732 -6.835 1.00 94.62 118 MET A C 1
ATOM 963 O O . MET A 1 118 ? 10.038 -0.559 -5.659 1.00 94.62 118 MET A O 1
ATOM 967 N N . PRO A 1 119 ? 10.234 0.269 -7.732 1.00 94.38 119 PRO A N 1
ATOM 968 C CA . PRO A 1 119 ? 9.582 1.528 -7.374 1.00 94.38 119 PRO A CA 1
ATOM 969 C C . PRO A 1 119 ? 8.175 1.330 -6.798 1.00 94.38 119 PRO A C 1
ATOM 971 O O . PRO A 1 119 ? 7.855 1.893 -5.751 1.00 94.38 119 PRO A O 1
ATOM 974 N N . ALA A 1 120 ? 7.355 0.466 -7.397 1.00 96.38 120 ALA A N 1
ATOM 975 C CA . ALA A 1 120 ? 6.037 0.139 -6.862 1.00 96.38 120 ALA A CA 1
ATOM 976 C C . ALA A 1 120 ? 6.094 -0.491 -5.459 1.00 96.38 120 ALA A C 1
ATOM 978 O O . ALA A 1 120 ? 5.302 -0.142 -4.583 1.00 96.38 120 ALA A O 1
ATOM 979 N N . TYR A 1 121 ? 7.067 -1.369 -5.214 1.00 94.38 121 TYR A N 1
ATOM 980 C CA . TYR A 1 121 ? 7.336 -1.969 -3.910 1.00 94.38 121 TYR A CA 1
ATOM 981 C C . TYR A 1 121 ? 7.658 -0.902 -2.851 1.00 94.38 121 TYR A C 1
ATOM 983 O O . TYR A 1 121 ? 7.143 -0.974 -1.736 1.00 94.38 121 TYR A O 1
ATOM 991 N N . THR A 1 122 ? 8.408 0.151 -3.199 1.00 94.75 122 THR A N 1
ATOM 992 C CA . THR A 1 122 ? 8.661 1.265 -2.263 1.00 94.75 122 THR A CA 1
ATOM 993 C C . THR A 1 122 ? 7.393 2.041 -1.894 1.00 94.75 122 THR A C 1
ATOM 995 O O . THR A 1 122 ? 7.238 2.431 -0.738 1.00 94.75 122 THR A O 1
ATOM 998 N N . ILE A 1 123 ? 6.440 2.207 -2.820 1.00 96.12 123 ILE A N 1
ATOM 999 C CA . ILE A 1 123 ? 5.146 2.852 -2.531 1.00 96.12 123 ILE A CA 1
ATOM 1000 C C . ILE A 1 123 ? 4.385 2.048 -1.471 1.00 96.12 123 ILE A C 1
ATOM 1002 O O . ILE A 1 123 ? 3.891 2.614 -0.493 1.00 96.12 123 ILE A O 1
ATOM 1006 N N . LEU A 1 124 ? 4.356 0.718 -1.608 1.00 96.06 124 LEU A N 1
ATOM 1007 C CA . LEU A 1 124 ? 3.685 -0.175 -0.658 1.00 96.06 124 LEU A CA 1
ATOM 1008 C C . LEU A 1 124 ? 4.253 -0.080 0.762 1.00 96.06 124 LEU A C 1
ATOM 1010 O O . LEU A 1 124 ? 3.531 -0.354 1.723 1.00 96.06 124 LEU A O 1
ATOM 1014 N N . ARG A 1 125 ? 5.512 0.347 0.927 1.00 93.12 125 ARG A N 1
ATOM 1015 C CA . ARG A 1 125 ? 6.086 0.578 2.255 1.00 93.12 125 ARG A CA 1
ATOM 1016 C C . ARG A 1 125 ? 5.382 1.709 2.992 1.00 93.12 125 ARG A C 1
ATOM 1018 O O . ARG A 1 125 ? 5.056 1.551 4.168 1.00 93.12 125 ARG A O 1
ATOM 1025 N N . ASN A 1 126 ? 5.141 2.828 2.319 1.00 91.94 126 ASN A N 1
ATOM 1026 C CA . ASN A 1 126 ? 4.460 3.969 2.928 1.00 91.94 126 ASN A CA 1
ATOM 1027 C C . ASN A 1 126 ? 3.013 3.616 3.277 1.00 91.94 126 ASN A C 1
ATOM 1029 O O . ASN A 1 126 ? 2.556 3.917 4.379 1.00 91.94 126 ASN A O 1
ATOM 1033 N N . VAL A 1 127 ? 2.331 2.899 2.377 1.00 97.19 127 VAL A N 1
ATOM 1034 C CA . VAL A 1 127 ? 0.966 2.424 2.622 1.00 97.19 127 VAL A CA 1
ATOM 1035 C C . VAL A 1 127 ? 0.932 1.496 3.836 1.00 97.19 127 VAL A C 1
ATOM 1037 O O . VAL A 1 127 ? 0.121 1.710 4.729 1.00 97.19 127 VAL A O 1
ATOM 1040 N N . PHE A 1 128 ? 1.836 0.517 3.930 1.00 96.88 128 PHE A N 1
ATOM 1041 C CA . PHE A 1 128 ? 1.901 -0.398 5.073 1.00 96.88 128 PHE A CA 1
ATOM 1042 C C . PHE A 1 128 ? 1.971 0.342 6.418 1.00 96.88 128 PHE A C 1
ATOM 1044 O O . PHE A 1 128 ? 1.144 0.091 7.294 1.00 96.88 128 PHE A O 1
ATOM 1051 N N . ASP A 1 129 ? 2.905 1.284 6.577 1.00 94.81 129 ASP A N 1
ATOM 1052 C CA . ASP A 1 129 ? 3.020 2.037 7.832 1.00 94.81 129 ASP A CA 1
ATOM 1053 C C . ASP A 1 129 ? 1.788 2.880 8.118 1.00 94.81 129 ASP A C 1
ATOM 1055 O O . ASP A 1 129 ? 1.320 2.920 9.256 1.00 94.81 129 ASP A O 1
ATOM 1059 N N . GLN A 1 130 ? 1.240 3.529 7.092 1.00 96.12 130 GLN A N 1
ATOM 1060 C CA . GLN A 1 130 ? 0.029 4.318 7.240 1.00 96.12 130 GLN A CA 1
ATOM 1061 C C . GLN A 1 130 ? -1.122 3.444 7.763 1.00 96.12 130 GLN A C 1
ATOM 1063 O O . GLN A 1 130 ? -1.807 3.838 8.705 1.00 96.12 130 GLN A O 1
ATOM 1068 N N . LEU A 1 131 ? -1.301 2.232 7.228 1.00 98.19 131 LEU A N 1
ATOM 1069 C CA . LEU A 1 131 ? -2.340 1.301 7.682 1.00 98.19 131 LEU A CA 1
ATOM 1070 C C . LEU A 1 131 ? -2.093 0.796 9.111 1.00 98.19 131 LEU A C 1
ATOM 1072 O O . LEU A 1 131 ? -3.049 0.665 9.876 1.00 98.19 131 LEU A O 1
ATOM 1076 N N . ILE A 1 132 ? -0.835 0.568 9.508 1.00 98.00 132 ILE A N 1
ATOM 1077 C CA . ILE A 1 132 ? -0.475 0.232 10.896 1.00 98.00 132 ILE A CA 1
ATOM 1078 C C . ILE A 1 132 ? -0.850 1.373 11.849 1.00 98.00 132 ILE A C 1
ATOM 1080 O O . ILE A 1 132 ? -1.464 1.125 12.889 1.00 98.00 132 ILE A O 1
ATOM 1084 N N . LEU A 1 133 ? -0.533 2.621 11.491 1.00 97.12 133 LEU A N 1
ATOM 1085 C CA . LEU A 1 133 ? -0.882 3.803 12.285 1.00 97.12 133 LEU A CA 1
ATOM 1086 C C . LEU A 1 133 ? -2.400 3.990 12.384 1.00 97.12 133 LEU A C 1
ATOM 1088 O O . LEU A 1 133 ? -2.912 4.238 13.476 1.00 97.12 133 LEU A O 1
ATOM 1092 N N . ILE A 1 134 ? -3.129 3.820 11.275 1.00 96.62 134 ILE A N 1
ATOM 1093 C CA . ILE A 1 134 ? -4.596 3.888 11.263 1.00 96.62 134 ILE A CA 1
ATOM 1094 C C . ILE A 1 134 ? -5.180 2.807 12.169 1.00 96.62 134 ILE A C 1
ATOM 1096 O O . ILE A 1 134 ? -5.998 3.122 13.030 1.00 96.62 134 ILE A O 1
ATOM 1100 N N . SER A 1 135 ? -4.747 1.552 12.027 1.00 97.62 135 SER A N 1
ATOM 1101 C CA . SER A 1 135 ? -5.249 0.463 12.867 1.00 97.62 135 SER A CA 1
ATOM 1102 C C . SER A 1 135 ? -4.968 0.712 14.353 1.00 97.62 135 SER A C 1
ATOM 1104 O O . SER A 1 135 ? -5.848 0.525 15.194 1.00 97.62 135 SER A O 1
ATOM 1106 N N . ALA A 1 136 ? -3.776 1.219 14.683 1.00 96.94 136 ALA A N 1
ATOM 1107 C CA . ALA A 1 136 ? -3.416 1.583 16.049 1.00 96.94 136 ALA A CA 1
ATOM 1108 C C . ALA A 1 136 ? -4.301 2.709 16.608 1.00 96.94 136 ALA A C 1
ATOM 1110 O O . ALA A 1 136 ? -4.706 2.649 17.769 1.00 96.94 136 ALA A O 1
ATOM 1111 N N . ALA A 1 137 ? -4.636 3.714 15.792 1.00 94.25 137 ALA A N 1
ATOM 1112 C CA . ALA A 1 137 ? -5.568 4.768 16.182 1.00 94.25 137 ALA A CA 1
ATOM 1113 C C . ALA A 1 137 ? -6.979 4.214 16.434 1.00 94.25 137 ALA A C 1
ATOM 1115 O O . ALA A 1 137 ? -7.619 4.576 17.417 1.00 94.25 137 ALA A O 1
ATOM 1116 N N . MET A 1 138 ? -7.449 3.286 15.595 1.00 94.19 138 MET A N 1
ATOM 1117 C CA . MET A 1 138 ? -8.756 2.633 15.767 1.00 94.19 138 MET A CA 1
ATOM 1118 C C . MET A 1 138 ? -8.828 1.773 17.032 1.00 94.19 138 MET A C 1
ATOM 1120 O O . MET A 1 138 ? -9.897 1.614 17.608 1.00 94.19 138 MET A O 1
ATOM 1124 N N . GLN A 1 139 ? -7.693 1.267 17.503 1.00 94.00 139 GLN A N 1
ATOM 1125 C CA . GLN A 1 139 ? -7.587 0.496 18.743 1.00 94.00 139 GLN A CA 1
ATOM 1126 C C . GLN A 1 139 ? -7.256 1.363 19.972 1.00 94.00 139 GLN A C 1
ATOM 1128 O O . GLN A 1 139 ? -7.016 0.829 21.052 1.00 94.00 139 GLN A O 1
ATOM 1133 N N . GLY A 1 140 ? -7.205 2.694 19.831 1.00 91.75 140 GLY A N 1
ATOM 1134 C CA . GLY A 1 140 ? -6.899 3.616 20.932 1.00 91.75 140 GLY A CA 1
ATOM 1135 C C . GLY A 1 140 ? -5.443 3.574 21.421 1.00 91.75 140 GLY A C 1
ATOM 1136 O O . GLY A 1 140 ? -5.132 4.100 22.487 1.00 91.75 140 GLY A O 1
ATOM 1137 N N . ILE A 1 141 ? -4.530 2.960 20.660 1.00 94.50 141 ILE A N 1
ATOM 1138 C CA . ILE A 1 141 ? -3.092 2.907 20.982 1.00 94.50 141 ILE A CA 1
ATOM 1139 C C . ILE A 1 141 ? -2.431 4.277 20.767 1.00 94.50 141 ILE A C 1
ATOM 1141 O O . ILE A 1 141 ? -1.476 4.634 21.464 1.00 94.50 141 ILE A O 1
ATOM 1145 N N . THR A 1 142 ? -2.934 5.025 19.788 1.00 93.44 142 THR A N 1
ATOM 1146 C CA . THR A 1 142 ? -2.570 6.407 19.463 1.00 93.44 142 THR A CA 1
ATOM 1147 C C . THR A 1 142 ? -3.822 7.154 18.989 1.00 93.44 142 THR A C 1
ATOM 1149 O O . THR A 1 142 ? -4.919 6.602 18.997 1.00 93.44 142 THR A O 1
ATOM 1152 N N . ASP A 1 143 ? -3.661 8.393 18.540 1.00 89.75 143 ASP A N 1
ATOM 1153 C CA . ASP A 1 143 ? -4.701 9.185 17.894 1.00 89.75 143 ASP A CA 1
ATOM 1154 C C . ASP A 1 143 ? -4.170 9.849 16.610 1.00 89.75 143 ASP A C 1
ATOM 1156 O O . ASP A 1 143 ? -2.960 9.916 16.363 1.00 89.75 143 ASP A O 1
ATOM 1160 N N . PHE A 1 144 ? -5.086 10.344 15.775 1.00 88.94 144 PHE A N 1
ATOM 1161 C CA . PHE A 1 144 ? -4.729 10.994 14.514 1.00 88.94 144 PHE A CA 1
ATOM 1162 C C . PHE A 1 144 ? -3.960 12.310 14.692 1.00 88.94 144 PHE A C 1
ATOM 1164 O O . PHE A 1 144 ? -3.229 12.687 13.784 1.00 88.94 144 PHE A O 1
ATOM 1171 N N . TYR A 1 145 ? -4.056 13.006 15.830 1.00 88.25 145 TYR A N 1
ATOM 1172 C CA . TYR A 1 145 ? -3.243 14.205 16.049 1.00 88.25 145 TYR A CA 1
ATOM 1173 C C . TYR A 1 145 ? -1.789 13.833 16.281 1.00 88.25 145 TYR A C 1
ATOM 1175 O O . TYR A 1 145 ? -0.915 14.375 15.613 1.00 88.25 145 TYR A O 1
ATOM 1183 N N . LYS A 1 146 ? -1.523 12.879 17.176 1.00 90.81 146 LYS A N 1
ATOM 1184 C CA . LYS A 1 146 ? -0.169 12.399 17.469 1.00 90.81 146 LYS A CA 1
ATOM 1185 C C . LYS A 1 146 ? 0.493 11.826 16.211 1.00 90.81 146 LYS A C 1
ATOM 1187 O O . LYS A 1 146 ? 1.677 12.086 15.990 1.00 90.81 146 LYS A O 1
ATOM 1192 N N . ILE A 1 147 ? -0.276 11.135 15.359 1.00 91.56 147 ILE A N 1
ATOM 1193 C CA . ILE A 1 147 ? 0.178 10.674 14.033 1.00 91.56 147 ILE A CA 1
ATOM 1194 C C . ILE A 1 147 ? 0.612 11.852 13.149 1.00 91.56 147 ILE A C 1
ATOM 1196 O O . ILE A 1 147 ? 1.702 11.819 12.588 1.00 91.56 147 ILE A O 1
ATOM 1200 N N . GLU A 1 148 ? -0.175 12.924 13.078 1.00 89.38 148 GLU A N 1
ATOM 1201 C CA . GLU A 1 148 ? 0.173 14.124 12.299 1.00 89.38 148 GLU A CA 1
ATOM 1202 C C . GLU A 1 148 ? 1.188 15.048 13.005 1.00 89.38 148 GLU A C 1
ATOM 1204 O O . GLU A 1 148 ? 1.536 16.113 12.499 1.00 89.38 148 GLU A O 1
ATOM 1209 N N . GLY A 1 149 ? 1.696 14.665 14.183 1.00 90.00 149 GLY A N 1
ATOM 1210 C CA . GLY A 1 149 ? 2.604 15.501 14.968 1.00 90.00 149 GLY A CA 1
ATOM 1211 C C . GLY A 1 149 ? 1.927 16.746 15.553 1.00 90.00 149 GLY A C 1
ATOM 1212 O O . GLY A 1 149 ? 2.576 17.777 15.723 1.00 90.00 149 GLY A O 1
ATOM 1213 N N . CYS A 1 150 ? 0.638 16.654 15.862 1.00 88.44 150 CYS A N 1
ATOM 1214 C CA . CYS A 1 150 ? -0.185 17.689 16.474 1.00 88.44 150 CYS A CA 1
ATOM 1215 C C . CYS A 1 150 ? -0.508 17.345 17.938 1.00 88.44 150 CYS A C 1
ATOM 1217 O O . CYS A 1 150 ? -0.621 16.179 18.314 1.00 88.44 150 CYS A O 1
ATOM 1219 N N . GLN A 1 151 ? -0.703 18.375 18.764 1.00 85.75 151 GLN A N 1
ATOM 1220 C CA . GLN A 1 151 ? -1.276 18.257 20.106 1.00 85.75 151 GLN A CA 1
ATOM 1221 C C . GLN A 1 151 ? -2.455 19.208 20.232 1.00 85.75 151 GLN A C 1
ATOM 1223 O O . GLN A 1 151 ? -2.436 20.326 19.714 1.00 85.75 151 GLN A O 1
ATOM 1228 N N . LEU A 1 152 ? -3.494 18.769 20.930 1.00 77.94 152 LEU A N 1
ATOM 1229 C CA . LEU A 1 152 ? -4.639 19.625 21.195 1.00 77.94 152 LEU A CA 1
ATOM 1230 C C . LEU A 1 152 ? -4.214 20.739 22.139 1.00 77.94 152 LEU A C 1
ATOM 1232 O O . LEU A 1 152 ? -3.422 20.528 23.054 1.00 77.94 152 LEU A O 1
ATOM 1236 N N . LYS A 1 153 ? -4.744 21.941 21.900 1.00 82.00 153 LYS A N 1
ATOM 1237 C CA . LYS A 1 153 ? -4.550 23.124 22.756 1.00 82.00 153 LYS A CA 1
ATOM 1238 C C . LYS A 1 153 ? -3.092 23.591 22.901 1.00 82.00 153 LYS A C 1
ATOM 1240 O O . LYS A 1 153 ? -2.848 24.564 23.609 1.00 82.00 153 LYS A O 1
ATOM 1245 N N . LYS A 1 154 ? -2.133 22.962 22.213 1.00 87.56 154 LYS A N 1
ATOM 1246 C CA . LYS A 1 154 ? -0.728 23.369 22.185 1.00 87.56 154 LYS A CA 1
ATOM 1247 C C . LYS A 1 154 ? -0.252 23.519 20.747 1.00 87.56 154 LYS A C 1
ATOM 1249 O O . LYS A 1 154 ? -0.190 22.553 19.992 1.00 87.56 154 LYS A O 1
ATOM 1254 N N . GLN A 1 155 ? 0.146 24.734 20.392 1.00 88.44 155 GLN A N 1
ATOM 1255 C CA . GLN A 1 155 ? 0.837 24.976 19.135 1.00 88.44 155 GLN A CA 1
ATOM 1256 C C . GLN A 1 155 ? 2.278 24.474 19.258 1.00 88.44 155 GLN A C 1
ATOM 1258 O O . GLN A 1 155 ? 3.013 24.889 20.154 1.00 88.44 155 GLN A O 1
ATOM 1263 N N . LEU A 1 156 ? 2.662 23.546 18.385 1.00 90.75 156 LEU A N 1
ATOM 1264 C CA . LEU A 1 156 ? 4.014 23.000 18.326 1.00 90.75 156 LEU A CA 1
ATOM 1265 C C . LEU A 1 156 ? 4.819 23.725 17.250 1.00 90.75 156 LEU A C 1
ATOM 1267 O O . LEU A 1 156 ? 4.295 24.059 16.187 1.00 90.75 156 LEU A O 1
ATOM 1271 N N . THR A 1 157 ? 6.109 23.922 17.503 1.00 95.00 157 THR A N 1
ATOM 1272 C CA . THR A 1 157 ? 7.054 24.280 16.439 1.00 95.00 157 THR A CA 1
ATOM 1273 C C . THR A 1 157 ? 7.193 23.125 15.444 1.00 95.00 157 THR A C 1
ATOM 1275 O O . THR A 1 157 ? 6.952 21.964 15.778 1.00 95.00 157 THR A O 1
ATOM 1278 N N . GLU A 1 158 ? 7.662 23.404 14.226 1.00 93.62 158 GLU A N 1
ATOM 1279 C CA . GLU A 1 158 ? 7.905 22.366 13.211 1.00 93.62 158 GLU A CA 1
ATOM 1280 C C . GLU A 1 158 ? 8.827 21.246 13.732 1.00 93.62 158 GLU A C 1
ATOM 1282 O O . GLU A 1 158 ? 8.599 20.058 13.492 1.00 93.62 158 GLU A O 1
ATOM 1287 N N . LYS A 1 159 ? 9.857 21.612 14.507 1.00 95.38 159 LYS A N 1
ATOM 1288 C CA . LYS A 1 159 ? 10.793 20.658 15.114 1.00 95.38 159 LYS A CA 1
ATOM 1289 C C . LYS A 1 159 ? 10.106 19.764 16.148 1.00 95.38 159 LYS A C 1
ATOM 1291 O O . LYS A 1 159 ? 10.363 18.560 16.175 1.00 95.38 159 LYS A O 1
ATOM 1296 N N . GLU A 1 160 ? 9.252 20.333 16.994 1.00 94.81 160 GLU A N 1
ATOM 1297 C CA . GLU A 1 160 ? 8.486 19.573 17.986 1.00 94.81 160 GLU A CA 1
ATOM 1298 C C . GLU A 1 160 ? 7.451 18.665 17.323 1.00 94.81 160 GLU A C 1
ATOM 1300 O O . GLU A 1 160 ? 7.349 17.502 17.708 1.00 94.81 160 GLU A O 1
ATOM 1305 N N . SER A 1 161 ? 6.759 19.150 16.290 1.00 93.19 161 SER A N 1
ATOM 1306 C CA . SER A 1 161 ? 5.802 18.365 15.505 1.00 93.19 161 SER A CA 1
ATOM 1307 C C . SER A 1 161 ? 6.477 17.159 14.843 1.00 93.19 161 SER A C 1
ATOM 1309 O O . SER A 1 161 ? 6.064 16.015 15.048 1.00 93.19 161 SER A O 1
ATOM 1311 N N . LYS A 1 162 ? 7.615 17.373 14.164 1.00 93.94 162 LYS A N 1
ATOM 1312 C CA . LYS A 1 162 ? 8.430 16.288 13.587 1.00 93.94 162 LYS A CA 1
ATOM 1313 C C . LYS A 1 162 ? 8.894 15.286 14.645 1.00 93.94 162 LYS A C 1
ATOM 1315 O O . LYS A 1 162 ? 8.877 14.080 14.392 1.00 93.94 162 LYS A O 1
ATOM 1320 N N . LYS A 1 163 ? 9.322 15.762 15.821 1.00 95.69 163 LYS A N 1
ATOM 1321 C CA . LYS A 1 163 ? 9.751 14.899 16.933 1.00 95.69 163 LYS A CA 1
ATOM 1322 C C . LYS A 1 163 ? 8.586 14.065 17.468 1.00 95.69 163 LYS A C 1
ATOM 1324 O O . LYS A 1 163 ? 8.767 12.871 17.686 1.00 95.69 163 LYS A O 1
ATOM 1329 N N . LEU A 1 164 ? 7.414 14.673 17.651 1.00 94.50 164 LEU A N 1
ATOM 1330 C CA . LEU A 1 164 ? 6.211 13.994 18.125 1.00 94.50 164 LEU A CA 1
ATOM 1331 C C . LEU A 1 164 ? 5.746 12.924 17.138 1.00 94.50 164 LEU A C 1
ATOM 1333 O O . LEU A 1 164 ? 5.492 11.799 17.562 1.00 94.50 164 LEU A O 1
ATOM 1337 N N . ARG A 1 165 ? 5.711 13.235 15.837 1.00 94.44 165 ARG A N 1
ATOM 1338 C CA . ARG A 1 165 ? 5.362 12.264 14.794 1.00 94.44 165 ARG A CA 1
ATOM 1339 C C . ARG A 1 165 ? 6.277 11.043 14.842 1.00 94.44 165 ARG A C 1
ATOM 1341 O O . ARG A 1 165 ? 5.796 9.926 14.981 1.00 94.44 165 ARG A O 1
ATOM 1348 N N . LYS A 1 166 ? 7.599 11.258 14.827 1.00 95.38 166 LYS A N 1
ATOM 1349 C CA . LYS A 1 166 ? 8.586 10.164 14.894 1.00 95.38 166 LYS A CA 1
ATOM 1350 C C . LYS A 1 166 ? 8.467 9.343 16.179 1.00 95.38 166 LYS A C 1
ATOM 1352 O O . LYS A 1 166 ? 8.548 8.121 16.138 1.00 95.38 166 LYS A O 1
ATOM 1357 N N . ALA A 1 167 ? 8.285 10.004 17.324 1.00 96.12 167 ALA A N 1
ATOM 1358 C CA . ALA A 1 167 ? 8.125 9.320 18.605 1.00 96.12 167 ALA A CA 1
ATOM 1359 C C . ALA A 1 167 ? 6.841 8.475 18.644 1.00 96.12 167 ALA A C 1
ATOM 1361 O O . ALA A 1 167 ? 6.857 7.354 19.152 1.00 96.12 167 ALA A O 1
ATOM 1362 N N . THR A 1 168 ? 5.752 8.999 18.079 1.00 95.81 168 THR A N 1
ATOM 1363 C CA . THR A 1 168 ? 4.470 8.296 17.964 1.00 95.81 168 THR A CA 1
ATOM 1364 C C . THR A 1 168 ? 4.599 7.089 17.050 1.00 95.81 168 THR A C 1
ATOM 1366 O O . THR A 1 168 ? 4.252 5.988 17.462 1.00 95.81 168 THR A O 1
ATOM 1369 N N . GLU A 1 169 ? 5.164 7.270 15.857 1.00 95.69 169 GLU A N 1
ATOM 1370 C CA . GLU A 1 169 ? 5.405 6.191 14.901 1.00 95.69 169 GLU A CA 1
ATOM 1371 C C . GLU A 1 169 ? 6.243 5.071 15.526 1.00 95.69 169 GLU A C 1
ATOM 1373 O O . GLU A 1 169 ? 5.821 3.918 15.530 1.00 95.69 169 GLU A O 1
ATOM 1378 N N . TYR A 1 170 ? 7.367 5.403 16.169 1.00 95.81 170 TYR A N 1
ATOM 1379 C CA . TYR A 1 170 ? 8.208 4.419 16.853 1.00 95.81 170 TYR A CA 1
ATOM 1380 C C . TYR A 1 170 ? 7.456 3.665 17.963 1.00 95.81 170 TYR A C 1
ATOM 1382 O O . TYR A 1 170 ? 7.526 2.438 18.049 1.00 95.81 170 TYR A O 1
ATOM 1390 N N . SER A 1 171 ? 6.709 4.391 18.802 1.00 97.12 171 SER A N 1
ATOM 1391 C CA . SER A 1 171 ? 5.906 3.805 19.882 1.00 97.12 171 SER A CA 1
ATOM 1392 C C . SER A 1 171 ? 4.836 2.851 19.342 1.00 97.12 171 SER A C 1
ATOM 1394 O O . SER A 1 171 ? 4.688 1.734 19.843 1.00 97.12 171 SER A O 1
ATOM 1396 N N . VAL A 1 172 ? 4.129 3.261 18.285 1.00 97.06 172 VAL A N 1
ATOM 1397 C CA . VAL A 1 172 ? 3.112 2.441 17.623 1.00 97.06 172 VAL A CA 1
ATOM 1398 C C . VAL A 1 172 ? 3.746 1.209 16.992 1.00 97.06 172 VAL A C 1
ATOM 1400 O O . VAL A 1 172 ? 3.277 0.108 17.261 1.00 97.06 172 VAL A O 1
ATOM 1403 N N . ARG A 1 173 ? 4.838 1.346 16.229 1.00 95.69 173 ARG A N 1
ATOM 1404 C CA . ARG A 1 173 ? 5.525 0.195 15.618 1.00 95.69 173 ARG A CA 1
ATOM 1405 C C . ARG A 1 173 ? 5.955 -0.813 16.682 1.00 95.69 173 ARG A C 1
ATOM 1407 O O . ARG A 1 173 ? 5.705 -2.003 16.520 1.00 95.69 173 ARG A O 1
ATOM 1414 N N . LYS A 1 174 ? 6.478 -0.353 17.825 1.00 96.19 174 LYS A N 1
ATOM 1415 C CA . LYS A 1 174 ? 6.852 -1.232 18.944 1.00 96.19 174 LYS A CA 1
ATOM 1416 C C . LYS A 1 174 ? 5.671 -2.051 19.488 1.00 96.19 174 LYS A C 1
ATOM 1418 O O . LYS A 1 174 ? 5.860 -3.224 19.794 1.00 96.19 174 LYS A O 1
ATOM 1423 N N . LYS A 1 175 ? 4.483 -1.444 19.599 1.00 97.44 175 LYS A N 1
ATOM 1424 C CA . LYS A 1 175 ? 3.251 -2.077 20.116 1.00 97.44 175 LYS A CA 1
ATOM 1425 C C . LYS A 1 175 ? 2.490 -2.906 19.076 1.00 97.44 175 LYS A C 1
ATOM 1427 O O . LYS A 1 175 ? 1.787 -3.845 19.435 1.00 97.44 175 LYS A O 1
ATOM 1432 N N . MET A 1 176 ? 2.598 -2.550 17.799 1.00 97.12 176 MET A N 1
ATOM 1433 C CA . MET A 1 176 ? 1.868 -3.212 16.717 1.00 97.12 176 MET A CA 1
ATOM 1434 C C . MET A 1 176 ? 2.650 -4.388 16.141 1.00 97.12 176 MET A C 1
ATOM 1436 O O . MET A 1 176 ? 2.081 -5.458 15.980 1.00 97.12 176 MET A O 1
ATOM 1440 N N . ILE A 1 177 ? 3.942 -4.205 15.861 1.00 96.19 177 ILE A N 1
ATOM 1441 C CA . ILE A 1 177 ? 4.769 -5.192 15.143 1.00 96.19 177 ILE A CA 1
ATOM 1442 C C . ILE A 1 177 ? 6.088 -5.529 15.851 1.00 96.19 177 ILE A C 1
ATOM 1444 O O . ILE A 1 177 ? 6.808 -6.420 15.417 1.00 96.19 177 ILE A O 1
ATOM 1448 N N . GLY A 1 178 ? 6.435 -4.800 16.915 1.00 94.44 178 GLY A N 1
ATOM 1449 C CA . GLY A 1 178 ? 7.705 -4.941 17.622 1.00 94.44 178 GLY A CA 1
ATOM 1450 C C . GLY A 1 178 ? 7.619 -5.764 18.904 1.00 94.44 178 GLY A C 1
ATOM 1451 O O . GLY A 1 178 ? 6.638 -6.443 19.195 1.00 94.44 178 GLY A O 1
ATOM 1452 N N . ASN A 1 179 ? 8.662 -5.655 19.721 1.00 95.06 179 ASN A N 1
ATOM 1453 C CA . ASN A 1 179 ? 8.818 -6.413 20.967 1.00 95.06 179 ASN A CA 1
ATOM 1454 C C . ASN A 1 179 ? 7.833 -6.061 22.097 1.00 95.06 179 ASN A C 1
ATOM 1456 O O . ASN A 1 179 ? 7.853 -6.730 23.123 1.00 95.06 179 ASN A O 1
ATOM 1460 N N . ALA A 1 180 ? 7.022 -5.009 21.951 1.00 95.31 180 ALA A N 1
ATOM 1461 C CA . ALA A 1 180 ? 5.932 -4.696 22.878 1.00 95.31 180 ALA A CA 1
ATOM 1462 C C . ALA A 1 180 ? 4.558 -5.070 22.300 1.00 95.31 180 ALA A C 1
ATOM 1464 O O . ALA A 1 180 ? 3.542 -4.628 22.831 1.00 95.31 180 ALA A O 1
ATOM 1465 N N . SER A 1 181 ? 4.533 -5.810 21.189 1.00 94.56 181 SER A N 1
ATOM 1466 C CA . SER A 1 181 ? 3.322 -6.411 20.646 1.00 94.56 181 SER A CA 1
ATOM 1467 C C . SER A 1 181 ? 3.078 -7.784 21.265 1.00 94.56 181 SER A C 1
ATOM 1469 O O . SER A 1 181 ? 4.007 -8.446 21.721 1.00 94.56 181 SER A O 1
ATOM 1471 N N . ASP A 1 182 ? 1.826 -8.227 21.226 1.00 94.31 182 ASP A N 1
ATOM 1472 C CA . ASP A 1 182 ? 1.421 -9.577 21.648 1.00 94.31 182 ASP A CA 1
ATOM 1473 C C . ASP A 1 182 ? 1.685 -10.658 20.581 1.00 94.31 182 ASP A C 1
ATOM 1475 O O . ASP A 1 182 ? 1.181 -11.773 20.694 1.00 94.31 182 ASP A O 1
ATOM 1479 N N . LEU A 1 183 ? 2.446 -10.332 19.528 1.00 96.69 183 LEU A N 1
ATOM 1480 C CA . LEU A 1 183 ? 2.827 -11.286 18.488 1.00 96.69 183 LEU A CA 1
ATOM 1481 C C . LEU A 1 183 ? 3.876 -12.269 19.016 1.00 96.69 183 LEU A C 1
ATOM 1483 O O . LEU A 1 183 ? 4.684 -11.954 19.896 1.00 96.69 183 LEU A O 1
ATOM 1487 N N . THR A 1 184 ? 3.917 -13.463 18.432 1.00 96.94 184 THR A N 1
ATOM 1488 C CA . THR A 1 184 ? 4.942 -14.453 18.763 1.00 96.94 184 THR A CA 1
ATOM 1489 C C . THR A 1 184 ? 6.344 -13.933 18.431 1.00 96.94 184 THR A C 1
ATOM 1491 O O . THR A 1 184 ? 6.556 -13.189 17.472 1.00 96.94 184 THR A O 1
ATOM 1494 N N . SER A 1 185 ? 7.353 -14.367 19.195 1.00 95.38 185 SER A N 1
ATOM 1495 C CA . SER A 1 185 ? 8.742 -13.943 18.959 1.00 95.38 185 SER A CA 1
ATOM 1496 C C . SER A 1 185 ? 9.253 -14.321 17.564 1.00 95.38 185 SER A C 1
ATOM 1498 O O . SER A 1 185 ? 10.055 -13.582 17.000 1.00 95.38 185 SER A O 1
ATOM 1500 N N . SER A 1 186 ? 8.774 -15.437 16.992 1.00 94.38 186 SER A N 1
ATOM 1501 C CA . SER A 1 186 ? 9.080 -15.803 15.600 1.00 94.38 186 SER A CA 1
ATOM 1502 C C . SER A 1 186 ? 8.479 -14.794 14.630 1.00 94.38 186 SER A C 1
ATOM 1504 O O . SER A 1 186 ? 9.189 -14.295 13.768 1.00 94.38 186 SER A O 1
ATOM 1506 N N . THR A 1 187 ? 7.206 -14.438 14.810 1.00 95.75 187 THR A N 1
ATOM 1507 C CA . THR A 1 187 ? 6.526 -13.451 13.967 1.00 95.75 187 THR A CA 1
ATOM 1508 C C . THR A 1 187 ? 7.208 -12.091 14.024 1.00 95.75 187 THR A C 1
ATOM 1510 O O . THR A 1 187 ? 7.453 -11.499 12.979 1.00 95.75 187 THR A O 1
ATOM 1513 N N . ILE A 1 188 ? 7.604 -11.617 15.209 1.00 95.81 188 ILE A N 1
ATOM 1514 C CA . ILE A 1 188 ? 8.350 -10.355 15.345 1.00 95.81 188 ILE A CA 1
ATOM 1515 C C . ILE A 1 188 ? 9.673 -10.419 14.570 1.00 95.81 188 ILE A C 1
ATOM 1517 O O . ILE A 1 188 ? 9.987 -9.496 13.822 1.00 95.81 188 ILE A O 1
ATOM 1521 N N . TYR A 1 189 ? 10.427 -11.513 14.708 1.00 94.81 189 TYR A N 1
ATOM 1522 C CA . TYR A 1 189 ? 11.688 -11.705 13.988 1.00 94.81 189 TYR A CA 1
ATOM 1523 C C . TYR A 1 189 ? 11.494 -11.717 12.464 1.00 94.81 189 TYR A C 1
ATOM 1525 O O . TYR A 1 189 ? 12.227 -11.046 11.738 1.00 94.81 189 TYR A O 1
ATOM 1533 N N . ASP A 1 190 ? 10.495 -12.455 11.978 1.00 93.25 190 ASP A N 1
ATOM 1534 C CA . ASP A 1 190 ? 10.223 -12.600 10.548 1.00 93.25 190 ASP A CA 1
ATOM 1535 C C . ASP A 1 190 ? 9.698 -11.287 9.934 1.00 93.25 190 ASP A C 1
ATOM 1537 O O . ASP A 1 190 ? 10.107 -10.917 8.830 1.00 93.25 190 ASP A O 1
ATOM 1541 N N . LEU A 1 191 ? 8.858 -10.537 10.660 1.00 93.12 191 LEU A N 1
ATOM 1542 C CA . LEU A 1 191 ? 8.412 -9.199 10.256 1.00 93.12 191 LEU A CA 1
ATOM 1543 C C . LEU A 1 191 ? 9.569 -8.191 10.246 1.00 93.12 191 LEU A C 1
ATOM 1545 O O . LEU A 1 191 ? 9.662 -7.400 9.311 1.00 93.12 191 LEU A O 1
ATOM 1549 N N . GLU A 1 192 ? 10.467 -8.223 11.236 1.00 92.50 192 GLU A N 1
ATOM 1550 C CA . GLU A 1 192 ? 11.650 -7.350 11.276 1.00 92.50 192 GLU A CA 1
ATOM 1551 C C . GLU A 1 192 ? 12.605 -7.648 10.112 1.00 92.50 192 GLU A C 1
ATOM 1553 O O . GLU A 1 192 ? 13.129 -6.731 9.479 1.00 92.50 192 GLU A O 1
ATOM 1558 N N . TYR A 1 193 ? 12.828 -8.928 9.801 1.00 89.94 193 TYR A N 1
ATOM 1559 C CA . TYR A 1 193 ? 13.615 -9.325 8.635 1.00 89.94 193 TYR A CA 1
ATOM 1560 C C . TYR A 1 193 ? 13.001 -8.787 7.339 1.00 89.94 193 TYR A C 1
ATOM 1562 O O . TYR A 1 193 ? 13.708 -8.223 6.502 1.00 89.94 193 TYR A O 1
ATOM 1570 N N . TYR A 1 194 ? 11.685 -8.924 7.187 1.00 88.31 194 TYR A N 1
ATOM 1571 C CA . TYR A 1 194 ? 10.995 -8.464 5.991 1.00 88.31 194 TYR A CA 1
ATOM 1572 C C . TYR A 1 194 ? 10.993 -6.933 5.871 1.00 88.31 194 TYR A C 1
ATOM 1574 O O . TYR A 1 194 ? 11.237 -6.404 4.788 1.00 88.31 194 TYR A O 1
ATOM 1582 N N . ASP A 1 195 ? 10.828 -6.207 6.979 1.00 87.88 195 ASP A N 1
ATOM 1583 C CA . ASP A 1 195 ? 10.944 -4.743 7.019 1.00 87.88 195 ASP A CA 1
ATOM 1584 C C . ASP A 1 195 ? 12.355 -4.261 6.641 1.00 87.88 195 ASP A C 1
ATOM 1586 O O . ASP A 1 195 ? 12.498 -3.307 5.883 1.00 87.88 195 ASP A O 1
ATOM 1590 N N . LYS A 1 196 ? 13.412 -4.979 7.047 1.00 88.12 196 LYS A N 1
ATOM 1591 C CA . LYS A 1 196 ? 14.787 -4.671 6.607 1.00 88.12 196 LYS A CA 1
ATOM 1592 C C . LYS A 1 196 ? 14.967 -4.805 5.096 1.00 88.12 196 LYS A C 1
ATOM 1594 O O . LYS A 1 196 ? 15.695 -4.010 4.506 1.00 88.12 196 LYS A O 1
ATOM 1599 N N . LEU A 1 197 ? 14.316 -5.780 4.453 1.00 85.12 197 LEU A N 1
ATOM 1600 C CA . LEU A 1 197 ? 14.334 -5.890 2.988 1.00 85.12 197 LEU A CA 1
ATOM 1601 C C . LEU A 1 197 ? 13.660 -4.680 2.328 1.00 85.12 197 LEU A C 1
ATOM 1603 O O . LEU A 1 197 ? 14.159 -4.185 1.319 1.00 85.12 197 LEU A O 1
ATOM 1607 N N . PHE A 1 198 ? 12.569 -4.172 2.911 1.00 84.69 198 PHE A N 1
ATOM 1608 C CA . PHE A 1 198 ? 11.954 -2.915 2.474 1.00 84.69 198 PHE A CA 1
ATOM 1609 C C . PHE A 1 198 ? 12.895 -1.728 2.620 1.00 84.69 198 PHE A C 1
ATOM 1611 O O . PHE A 1 198 ? 13.093 -0.987 1.657 1.00 84.69 198 PHE A O 1
ATOM 1618 N N . ASP A 1 199 ? 13.495 -1.568 3.796 1.00 87.44 199 ASP A N 1
ATOM 1619 C CA . ASP A 1 199 ? 14.401 -0.458 4.080 1.00 87.44 199 ASP A CA 1
ATOM 1620 C C . ASP A 1 199 ? 15.619 -0.472 3.150 1.00 87.44 199 ASP A C 1
ATOM 1622 O O . ASP A 1 199 ? 16.064 0.586 2.703 1.00 87.44 199 ASP A O 1
ATOM 1626 N N . TYR A 1 200 ? 16.133 -1.655 2.793 1.00 89.19 200 TYR A N 1
ATOM 1627 C CA . TYR A 1 200 ? 17.229 -1.774 1.831 1.00 89.19 200 TYR A CA 1
ATOM 1628 C C . TYR A 1 200 ? 16.883 -1.219 0.451 1.00 89.19 200 TYR A C 1
ATOM 1630 O O . TYR A 1 200 ? 17.739 -0.600 -0.189 1.00 89.19 200 TYR A O 1
ATOM 1638 N N . GLU A 1 201 ? 15.652 -1.416 -0.012 1.00 91.69 201 GLU A N 1
ATOM 1639 C CA . GLU A 1 201 ? 15.226 -0.834 -1.278 1.00 91.69 201 GLU A CA 1
ATOM 1640 C C . GLU A 1 201 ? 14.943 0.663 -1.144 1.00 91.69 201 GLU A C 1
ATOM 1642 O O . GLU A 1 201 ? 15.479 1.466 -1.908 1.00 91.69 201 GLU A O 1
ATOM 1647 N N . VAL A 1 202 ? 14.170 1.064 -0.134 1.00 87.94 202 VAL A N 1
ATOM 1648 C CA . VAL A 1 202 ? 13.769 2.466 0.064 1.00 87.94 202 VAL A CA 1
ATOM 1649 C C . VAL A 1 202 ? 14.977 3.382 0.297 1.00 87.94 202 VAL A C 1
ATOM 1651 O O . VAL A 1 202 ? 15.013 4.500 -0.215 1.00 87.94 202 VAL A O 1
ATOM 1654 N N . HIS A 1 203 ? 15.993 2.928 1.037 1.00 85.25 203 HIS A N 1
ATOM 1655 C CA . HIS A 1 203 ? 17.139 3.750 1.446 1.00 85.25 203 HIS A CA 1
ATOM 1656 C C . HIS A 1 203 ? 18.408 3.551 0.606 1.00 85.25 203 HIS A C 1
ATOM 1658 O O . HIS A 1 203 ? 19.528 3.732 1.090 1.00 85.25 203 HIS A O 1
ATOM 1664 N N . GLY A 1 204 ? 18.253 3.240 -0.680 1.00 82.19 204 GLY A N 1
ATOM 1665 C CA . GLY A 1 204 ? 19.379 3.245 -1.618 1.00 82.19 204 GLY A CA 1
ATOM 1666 C C . GLY A 1 204 ? 19.244 2.304 -2.804 1.00 82.19 204 GLY A C 1
ATOM 1667 O O . GLY A 1 204 ? 20.278 1.936 -3.369 1.00 82.19 204 GLY A O 1
ATOM 1668 N N . ALA A 1 205 ? 18.017 1.884 -3.134 1.00 89.00 205 ALA A N 1
ATOM 1669 C CA . ALA A 1 205 ? 17.706 1.006 -4.256 1.00 89.00 205 ALA A CA 1
ATOM 1670 C C . ALA A 1 205 ? 18.589 -0.253 -4.268 1.00 89.00 205 ALA A C 1
ATOM 1672 O O . ALA A 1 205 ? 19.096 -0.667 -5.308 1.00 89.00 205 ALA A O 1
ATOM 1673 N N . ARG A 1 206 ? 18.909 -0.810 -3.087 1.00 90.12 206 ARG A N 1
ATOM 1674 C CA . ARG A 1 206 ? 19.941 -1.853 -2.966 1.00 90.12 206 ARG A CA 1
ATOM 1675 C C . ARG A 1 206 ? 19.507 -3.166 -3.602 1.00 90.12 206 ARG A C 1
ATOM 1677 O O . ARG A 1 206 ? 20.366 -3.859 -4.141 1.00 90.12 206 ARG A O 1
ATOM 1684 N N . LEU A 1 207 ? 18.213 -3.492 -3.565 1.00 88.69 207 LEU A N 1
ATOM 1685 C CA . LEU A 1 207 ? 17.698 -4.678 -4.244 1.00 88.69 207 LEU A CA 1
ATOM 1686 C C . LEU A 1 207 ? 17.719 -4.441 -5.754 1.00 88.69 207 LEU A C 1
ATOM 1688 O O . LEU A 1 207 ? 18.252 -5.274 -6.479 1.00 88.69 207 LEU A O 1
ATOM 1692 N N . THR A 1 208 ? 17.274 -3.267 -6.211 1.00 89.81 208 THR A N 1
ATOM 1693 C CA . THR A 1 208 ? 17.374 -2.860 -7.623 1.00 89.81 208 THR A CA 1
ATOM 1694 C C . THR A 1 208 ? 18.815 -2.918 -8.147 1.00 89.81 208 THR A C 1
ATOM 1696 O O . THR A 1 208 ? 19.065 -3.492 -9.204 1.00 89.81 208 THR A O 1
ATOM 1699 N N . HIS A 1 209 ? 19.797 -2.409 -7.397 1.00 88.56 209 HIS A N 1
ATOM 1700 C CA . HIS A 1 209 ? 21.213 -2.525 -7.763 1.00 88.56 209 HIS A CA 1
ATOM 1701 C C . HIS A 1 209 ? 21.690 -3.982 -7.812 1.00 88.56 209 HIS A C 1
ATOM 1703 O O . HIS A 1 209 ? 22.497 -4.329 -8.671 1.00 88.56 209 HIS A O 1
ATOM 1709 N N . GLY A 1 210 ? 21.185 -4.838 -6.919 1.00 88.62 210 GLY A N 1
ATOM 1710 C CA . GLY A 1 210 ? 21.456 -6.275 -6.945 1.00 88.62 210 GLY A CA 1
ATOM 1711 C C . GLY A 1 210 ? 20.943 -6.954 -8.217 1.00 88.62 210 GLY A C 1
ATOM 1712 O O . GLY A 1 210 ? 21.628 -7.816 -8.759 1.00 88.62 210 GLY A O 1
ATOM 1713 N N . LEU A 1 211 ? 19.792 -6.527 -8.744 1.00 88.56 211 LEU A N 1
ATOM 1714 C CA . LEU A 1 211 ? 19.255 -7.030 -10.017 1.00 88.56 211 LEU A CA 1
ATOM 1715 C C . LEU A 1 211 ? 20.111 -6.609 -11.223 1.00 88.56 211 LEU A C 1
ATOM 1717 O O . LEU A 1 211 ? 20.163 -7.319 -12.222 1.00 88.56 211 LEU A O 1
ATOM 1721 N N . ALA A 1 212 ? 20.838 -5.494 -11.116 1.00 89.44 212 ALA A N 1
ATOM 1722 C CA . ALA A 1 212 ? 21.750 -5.005 -12.150 1.00 89.44 212 ALA A CA 1
ATOM 1723 C C . ALA A 1 212 ? 23.181 -5.579 -12.046 1.00 89.44 212 ALA A C 1
ATOM 1725 O O . ALA A 1 212 ? 24.077 -5.122 -12.759 1.00 89.44 212 ALA A O 1
ATOM 1726 N N . LEU A 1 213 ? 23.426 -6.563 -11.168 1.00 90.00 213 LEU A N 1
ATOM 1727 C CA . LEU A 1 213 ? 24.780 -7.025 -10.839 1.00 90.00 213 LEU A CA 1
ATOM 1728 C C . LEU A 1 213 ? 25.557 -7.551 -12.053 1.00 90.00 213 LEU A C 1
ATOM 1730 O O . LEU A 1 213 ? 26.735 -7.236 -12.182 1.00 90.00 213 LEU A O 1
ATOM 1734 N N . ASN A 1 214 ? 24.902 -8.274 -12.966 1.00 89.25 214 ASN A N 1
ATOM 1735 C CA . ASN A 1 214 ? 25.555 -8.798 -14.172 1.00 89.25 214 ASN A CA 1
ATOM 1736 C C . ASN A 1 214 ? 26.142 -7.668 -15.029 1.00 89.25 214 ASN A C 1
ATOM 1738 O O . ASN A 1 214 ? 27.272 -7.762 -15.496 1.00 89.25 214 ASN A O 1
ATOM 1742 N N . TRP A 1 215 ? 25.403 -6.568 -15.201 1.00 91.81 215 TRP A N 1
ATOM 1743 C CA . TRP A 1 215 ? 25.914 -5.399 -15.915 1.00 91.81 215 TRP A CA 1
ATOM 1744 C C . TRP A 1 215 ? 27.057 -4.725 -15.147 1.00 91.81 215 TRP A C 1
ATOM 1746 O O . TRP A 1 215 ? 28.086 -4.402 -15.735 1.00 91.81 215 TRP A O 1
ATOM 1756 N N . ILE A 1 216 ? 26.915 -4.571 -13.825 1.00 90.25 216 ILE A N 1
ATOM 1757 C CA . ILE A 1 216 ? 27.951 -3.982 -12.958 1.00 90.25 216 ILE A CA 1
ATOM 1758 C C . ILE A 1 216 ? 29.262 -4.784 -13.025 1.00 90.25 216 ILE A C 1
ATOM 1760 O O . ILE A 1 216 ? 30.343 -4.201 -12.970 1.00 90.25 216 ILE A O 1
ATOM 1764 N N . GLN A 1 217 ? 29.174 -6.109 -13.150 1.00 93.75 217 GLN A N 1
ATOM 1765 C CA . GLN A 1 217 ? 30.323 -7.011 -13.265 1.00 93.75 217 GLN A CA 1
ATOM 1766 C C . GLN A 1 217 ? 30.915 -7.068 -14.683 1.00 93.75 217 GLN A C 1
ATOM 1768 O O . GLN A 1 217 ? 32.003 -7.607 -14.860 1.00 93.75 217 GLN A O 1
ATOM 1773 N N . GLY A 1 218 ? 30.250 -6.469 -15.676 1.00 92.62 218 GLY A N 1
ATOM 1774 C CA . GLY A 1 218 ? 30.657 -6.520 -17.083 1.00 92.62 218 GLY A CA 1
ATOM 1775 C C . GLY A 1 218 ? 30.228 -7.797 -17.814 1.00 92.62 218 GLY A C 1
ATOM 1776 O O . GLY A 1 218 ? 30.584 -7.973 -18.977 1.00 92.62 218 GLY A O 1
ATOM 1777 N N . ASP A 1 219 ? 29.436 -8.651 -17.164 1.00 92.75 219 ASP A N 1
ATOM 1778 C CA . ASP A 1 219 ? 28.956 -9.934 -17.690 1.00 92.75 219 ASP A CA 1
ATOM 1779 C C . ASP A 1 219 ? 27.609 -9.813 -18.430 1.00 92.75 219 ASP A C 1
ATOM 1781 O O . ASP A 1 219 ? 27.096 -10.790 -18.978 1.00 92.75 219 ASP A O 1
ATOM 1785 N N . GLY A 1 220 ? 27.009 -8.618 -18.456 1.00 89.44 220 GLY A N 1
ATOM 1786 C CA . GLY A 1 220 ? 25.706 -8.364 -19.069 1.00 89.44 220 GLY A CA 1
ATOM 1787 C C . GLY A 1 220 ? 25.571 -6.976 -19.693 1.00 89.44 220 GLY A C 1
ATOM 1788 O O . GLY A 1 220 ? 26.392 -6.083 -19.482 1.00 89.44 220 GLY A O 1
ATOM 1789 N N . LEU A 1 221 ? 24.504 -6.794 -20.471 1.00 89.44 221 LEU A N 1
ATOM 1790 C CA . LEU A 1 221 ? 24.138 -5.501 -21.047 1.00 89.44 221 LEU A CA 1
ATOM 1791 C C . LEU A 1 221 ? 23.371 -4.650 -20.031 1.00 89.44 221 LEU A C 1
ATOM 1793 O O . LEU A 1 221 ? 22.694 -5.171 -19.147 1.00 89.44 221 LEU A O 1
ATOM 1797 N N . LEU A 1 222 ? 23.459 -3.328 -20.186 1.00 88.56 222 LEU A N 1
ATOM 1798 C CA . LEU A 1 222 ? 22.612 -2.404 -19.440 1.00 88.56 222 LEU A CA 1
ATOM 1799 C C . LEU A 1 222 ? 21.162 -2.582 -19.901 1.00 88.56 222 LEU A C 1
ATOM 1801 O O . LEU A 1 222 ? 20.874 -2.400 -21.085 1.00 88.56 222 LEU A O 1
ATOM 1805 N N . ALA A 1 223 ? 20.257 -2.890 -18.975 1.00 87.31 223 ALA A N 1
ATOM 1806 C CA . ALA A 1 223 ? 18.827 -2.922 -19.258 1.00 87.31 223 ALA A CA 1
ATOM 1807 C C . ALA A 1 223 ? 18.330 -1.495 -19.547 1.00 87.31 223 ALA A C 1
ATOM 1809 O O . ALA A 1 223 ? 18.277 -0.647 -18.656 1.00 87.31 223 ALA A O 1
ATOM 1810 N N . LEU A 1 224 ? 18.018 -1.215 -20.815 1.00 88.19 224 LEU A N 1
ATOM 1811 C CA . LEU A 1 224 ? 17.511 0.088 -21.272 1.00 88.19 224 LEU A CA 1
ATOM 1812 C C . LEU A 1 224 ? 15.984 0.133 -21.350 1.00 88.19 224 LEU A C 1
ATOM 1814 O O . LEU A 1 224 ? 15.394 1.213 -21.332 1.00 88.19 224 LEU A O 1
ATOM 1818 N N . HIS A 1 225 ? 15.356 -1.034 -21.450 1.00 92.00 225 HIS A N 1
ATOM 1819 C CA . HIS A 1 225 ? 13.916 -1.198 -21.544 1.00 92.00 225 HIS A CA 1
ATOM 1820 C C . HIS A 1 225 ? 13.405 -1.944 -20.314 1.00 92.00 225 HIS A C 1
ATOM 1822 O O . HIS A 1 225 ? 14.177 -2.665 -19.677 1.00 92.00 225 HIS A O 1
ATOM 1828 N N . PRO A 1 226 ? 12.121 -1.796 -19.963 1.00 91.06 226 PRO A N 1
ATOM 1829 C CA . PRO A 1 226 ? 11.556 -2.569 -18.880 1.00 91.06 226 PRO A CA 1
ATOM 1830 C C . PRO A 1 226 ? 11.521 -4.042 -19.271 1.00 91.06 226 PRO A C 1
ATOM 1832 O O . PRO A 1 226 ? 10.938 -4.427 -20.286 1.00 91.06 226 PRO A O 1
ATOM 1835 N N . GLU A 1 227 ? 12.174 -4.854 -18.455 1.00 91.38 227 GLU A N 1
ATOM 1836 C CA . GLU A 1 227 ? 12.245 -6.295 -18.616 1.00 91.38 227 GLU A CA 1
ATOM 1837 C C . GLU A 1 227 ? 11.552 -6.959 -17.436 1.00 91.38 227 GLU A C 1
ATOM 1839 O O . GLU A 1 227 ? 11.619 -6.495 -16.293 1.00 91.38 227 GLU A O 1
ATOM 1844 N N . TYR A 1 228 ? 10.882 -8.071 -17.718 1.00 93.31 228 TYR A N 1
ATOM 1845 C CA . TYR A 1 228 ? 10.246 -8.830 -16.663 1.00 93.31 228 TYR A CA 1
ATOM 1846 C C . TYR A 1 228 ? 11.309 -9.554 -15.833 1.00 93.31 228 TYR A C 1
ATOM 1848 O O . TYR A 1 228 ? 11.911 -10.530 -16.280 1.00 93.31 228 TYR A O 1
ATOM 1856 N N . GLU A 1 229 ? 11.496 -9.095 -14.598 1.00 93.00 229 GLU A N 1
ATOM 1857 C CA . GLU A 1 229 ? 12.330 -9.760 -13.603 1.00 93.00 229 GLU A CA 1
ATOM 1858 C C . GLU A 1 229 ? 11.435 -10.412 -12.540 1.00 93.00 229 GLU A C 1
ATOM 1860 O O . GLU A 1 229 ? 10.682 -9.751 -11.816 1.00 93.00 229 GLU A O 1
ATOM 1865 N N . SER A 1 230 ? 11.491 -11.744 -12.482 1.00 92.62 230 SER A N 1
ATOM 1866 C CA . SER A 1 230 ? 10.579 -12.554 -11.671 1.00 92.62 230 SER A CA 1
ATOM 1867 C C . SER A 1 230 ? 10.705 -12.296 -10.169 1.00 92.62 230 SER A C 1
ATOM 1869 O O . SER A 1 230 ? 9.702 -12.328 -9.457 1.00 92.62 230 SER A O 1
ATOM 1871 N N . THR A 1 231 ? 11.911 -12.015 -9.669 1.00 91.00 231 THR A N 1
ATOM 1872 C CA . THR A 1 231 ? 12.150 -11.784 -8.239 1.00 91.00 231 THR A CA 1
ATOM 1873 C C . THR A 1 231 ? 11.470 -10.496 -7.793 1.00 91.00 231 THR A C 1
ATOM 1875 O O . THR A 1 231 ? 10.709 -10.502 -6.825 1.00 91.00 231 THR A O 1
ATOM 1878 N N . ALA A 1 232 ? 11.670 -9.410 -8.535 1.00 93.12 232 ALA A N 1
ATOM 1879 C CA . ALA A 1 232 ? 11.059 -8.115 -8.295 1.00 93.12 232 ALA A CA 1
ATOM 1880 C C . ALA A 1 232 ? 9.531 -8.177 -8.419 1.00 93.12 232 ALA A C 1
ATOM 1882 O O . ALA A 1 232 ? 8.818 -7.676 -7.546 1.00 93.12 232 ALA A O 1
ATOM 1883 N N . ALA A 1 233 ? 9.015 -8.838 -9.461 1.00 94.75 233 ALA A N 1
ATOM 1884 C CA . ALA A 1 233 ? 7.576 -9.021 -9.654 1.00 94.75 233 ALA A CA 1
ATOM 1885 C C . ALA A 1 233 ? 6.931 -9.818 -8.503 1.00 94.75 233 ALA A C 1
ATOM 1887 O O . ALA A 1 233 ? 5.859 -9.451 -8.008 1.00 94.75 233 ALA A O 1
ATOM 1888 N N . ASN A 1 234 ? 7.598 -10.871 -8.023 1.00 91.75 234 ASN A N 1
ATOM 1889 C CA . ASN A 1 234 ? 7.127 -11.672 -6.894 1.00 91.75 234 ASN A CA 1
ATOM 1890 C C . ASN A 1 234 ? 7.172 -10.893 -5.573 1.00 91.75 234 ASN A C 1
ATOM 1892 O O . ASN A 1 234 ? 6.183 -10.893 -4.842 1.00 91.75 234 ASN A O 1
ATOM 1896 N N . LEU A 1 235 ? 8.266 -10.179 -5.283 1.00 91.94 235 LEU A N 1
ATOM 1897 C CA . LEU A 1 235 ? 8.361 -9.316 -4.097 1.00 91.94 235 LEU A CA 1
ATOM 1898 C C . LEU A 1 235 ? 7.230 -8.283 -4.072 1.00 91.94 235 LEU A C 1
ATOM 1900 O O . LEU A 1 235 ? 6.547 -8.132 -3.056 1.00 91.94 235 LEU A O 1
ATOM 1904 N N . TYR A 1 236 ? 6.993 -7.624 -5.207 1.00 94.88 236 TYR A N 1
ATOM 1905 C CA . TYR A 1 236 ? 5.904 -6.669 -5.357 1.00 94.88 236 TYR A CA 1
ATOM 1906 C C . TYR A 1 236 ? 4.528 -7.309 -5.143 1.00 94.88 236 TYR A C 1
ATOM 1908 O O . TYR A 1 236 ? 3.748 -6.816 -4.334 1.00 94.88 236 TYR A O 1
ATOM 1916 N N . THR A 1 237 ? 4.213 -8.405 -5.836 1.00 95.00 237 THR A N 1
ATOM 1917 C CA . THR A 1 237 ? 2.862 -8.996 -5.801 1.00 95.00 237 THR A CA 1
ATOM 1918 C C . THR A 1 237 ? 2.508 -9.624 -4.458 1.00 95.00 237 THR A C 1
ATOM 1920 O O . THR A 1 237 ? 1.364 -9.500 -4.014 1.00 95.00 237 THR A O 1
ATOM 1923 N N . ILE A 1 238 ? 3.480 -10.228 -3.771 1.00 92.94 238 ILE A N 1
ATOM 1924 C CA . ILE A 1 238 ? 3.307 -10.704 -2.394 1.00 92.94 238 ILE A CA 1
ATOM 1925 C C . ILE A 1 238 ? 2.976 -9.520 -1.489 1.00 92.94 238 ILE A C 1
ATOM 1927 O O . ILE A 1 238 ? 1.958 -9.541 -0.793 1.00 92.94 238 ILE A O 1
ATOM 1931 N N . ARG A 1 239 ? 3.756 -8.435 -1.573 1.00 94.19 239 ARG A N 1
ATOM 1932 C CA . ARG A 1 239 ? 3.486 -7.249 -0.762 1.00 94.19 239 ARG A CA 1
ATOM 1933 C C . ARG A 1 239 ? 2.154 -6.593 -1.097 1.00 94.19 239 ARG A C 1
ATOM 1935 O O . ARG A 1 239 ? 1.457 -6.133 -0.196 1.00 94.19 239 ARG A O 1
ATOM 1942 N N . LEU A 1 240 ? 1.793 -6.528 -2.374 1.00 97.06 240 LEU A N 1
ATOM 1943 C CA . LEU A 1 240 ? 0.516 -5.972 -2.803 1.00 97.06 240 LEU A CA 1
ATOM 1944 C C . LEU A 1 240 ? -0.627 -6.733 -2.130 1.00 97.06 240 LEU A C 1
ATOM 1946 O O . LEU A 1 240 ? -1.521 -6.111 -1.562 1.00 97.06 240 LEU A O 1
ATOM 1950 N N . CYS A 1 241 ? -0.567 -8.067 -2.139 1.00 96.56 241 CYS A N 1
ATOM 1951 C CA . CYS A 1 241 ? -1.550 -8.926 -1.486 1.00 96.56 241 CYS A CA 1
ATOM 1952 C C . CYS A 1 241 ? -1.638 -8.641 0.022 1.00 96.56 241 CYS A C 1
ATOM 1954 O O . CYS A 1 241 ? -2.726 -8.419 0.551 1.00 96.56 241 CYS A O 1
ATOM 1956 N N . GLU A 1 242 ? -0.493 -8.589 0.698 1.00 96.31 242 GLU A N 1
ATOM 1957 C CA . GLU A 1 242 ? -0.373 -8.281 2.124 1.00 96.31 242 GLU A CA 1
ATOM 1958 C C . GLU A 1 242 ? -0.990 -6.926 2.502 1.00 96.31 242 GLU A C 1
ATOM 1960 O O . GLU A 1 242 ? -1.894 -6.850 3.335 1.00 96.31 242 GLU A O 1
ATOM 1965 N N . VAL A 1 243 ? -0.520 -5.842 1.880 1.00 97.81 243 VAL A N 1
ATOM 1966 C CA . VAL A 1 243 ? -0.927 -4.471 2.220 1.00 97.81 243 VAL A CA 1
ATOM 1967 C C . VAL A 1 243 ? -2.381 -4.221 1.834 1.00 97.81 243 VAL A C 1
ATOM 1969 O O . VAL A 1 243 ? -3.113 -3.570 2.581 1.00 97.81 243 VAL A O 1
ATOM 1972 N N . THR A 1 244 ? -2.833 -4.786 0.713 1.00 98.56 244 THR A N 1
ATOM 1973 C CA . THR A 1 244 ? -4.246 -4.701 0.338 1.00 98.56 244 THR A CA 1
ATOM 1974 C C . THR A 1 244 ? -5.125 -5.406 1.360 1.00 98.56 244 THR A C 1
ATOM 1976 O O . THR A 1 244 ? -6.174 -4.875 1.718 1.00 98.56 244 THR A O 1
ATOM 1979 N N . TRP A 1 245 ? -4.697 -6.554 1.894 1.00 98.56 245 TRP A N 1
ATOM 1980 C CA . TRP A 1 245 ? -5.470 -7.231 2.928 1.00 98.56 245 TRP A CA 1
ATOM 1981 C C . TRP A 1 245 ? -5.601 -6.373 4.192 1.00 98.56 245 TRP A C 1
ATOM 1983 O O . TRP A 1 245 ? -6.696 -6.268 4.737 1.00 98.56 245 TRP A O 1
ATOM 1993 N N . LEU A 1 246 ? -4.543 -5.673 4.618 1.00 98.69 246 LEU A N 1
ATOM 1994 C CA . LEU A 1 246 ? -4.635 -4.733 5.747 1.00 98.69 246 LEU A CA 1
ATOM 1995 C C . LEU A 1 246 ? -5.684 -3.641 5.505 1.00 98.69 246 LEU A C 1
ATOM 1997 O O . LEU A 1 246 ? -6.485 -3.342 6.391 1.00 98.69 246 LEU A O 1
ATOM 2001 N N . LEU A 1 247 ? -5.702 -3.062 4.300 1.00 98.56 247 LEU A N 1
ATOM 2002 C CA . LEU A 1 247 ? -6.679 -2.037 3.934 1.00 98.56 247 LEU A CA 1
ATOM 2003 C C . LEU A 1 247 ? -8.097 -2.621 3.879 1.00 98.56 247 LEU A C 1
ATOM 2005 O O . LEU A 1 247 ? -9.026 -2.020 4.416 1.00 98.56 247 LEU A O 1
ATOM 2009 N N . HIS A 1 248 ? -8.257 -3.819 3.309 1.00 98.62 248 HIS A N 1
ATOM 2010 C CA . HIS A 1 248 ? -9.517 -4.569 3.280 1.00 98.62 248 HIS A CA 1
ATOM 2011 C C . HIS A 1 248 ? -10.104 -4.768 4.681 1.00 98.62 248 HIS A C 1
ATOM 2013 O O . HIS A 1 248 ? -11.298 -4.550 4.899 1.00 98.62 248 HIS A O 1
ATOM 2019 N N . ARG A 1 249 ? -9.258 -5.105 5.662 1.00 98.50 249 ARG A N 1
ATOM 2020 C CA . ARG A 1 249 ? -9.671 -5.252 7.065 1.00 98.50 249 ARG A CA 1
ATOM 2021 C C . ARG A 1 249 ? -10.112 -3.935 7.698 1.00 98.50 249 ARG A C 1
ATOM 2023 O O . ARG A 1 249 ? -10.869 -3.969 8.652 1.00 98.50 249 ARG A O 1
ATOM 2030 N N . LEU A 1 250 ? -9.691 -2.777 7.194 1.00 98.31 250 LEU A N 1
ATOM 2031 C CA . LEU A 1 250 ? -10.118 -1.477 7.724 1.00 98.31 250 LEU A CA 1
ATOM 2032 C C . LEU A 1 250 ? -11.432 -0.969 7.107 1.00 98.31 250 LEU A C 1
ATOM 2034 O O . LEU A 1 250 ? -12.066 -0.096 7.698 1.00 98.31 250 LEU A O 1
ATOM 2038 N N . LEU A 1 251 ? -11.884 -1.525 5.975 1.00 97.62 251 LEU A N 1
ATOM 2039 C CA . LEU A 1 251 ? -13.126 -1.100 5.309 1.00 97.62 251 LEU A CA 1
ATOM 2040 C C . LEU A 1 251 ? -14.397 -1.186 6.167 1.00 97.62 251 LEU A C 1
ATOM 2042 O O . LEU A 1 251 ? -15.217 -0.272 6.076 1.00 97.62 251 LEU A O 1
ATOM 2046 N N . PRO A 1 252 ? -14.603 -2.204 7.024 1.00 97.19 252 PRO A N 1
ATOM 2047 C CA . PRO A 1 252 ? -15.795 -2.249 7.863 1.00 97.19 252 PRO A CA 1
ATOM 2048 C C . PRO A 1 252 ? -15.944 -1.029 8.773 1.00 97.19 252 PRO A C 1
ATOM 2050 O O . PRO A 1 252 ? -17.061 -0.648 9.102 1.00 97.19 252 PRO A O 1
ATOM 2053 N N . LEU A 1 253 ? -14.837 -0.369 9.130 1.00 95.75 253 LEU A N 1
ATOM 2054 C CA . LEU A 1 253 ? -14.837 0.801 10.008 1.00 95.75 253 LEU A CA 1
ATOM 2055 C C . LEU A 1 253 ? -15.377 2.069 9.342 1.00 95.75 253 LEU A C 1
ATOM 2057 O O . LEU A 1 253 ? -15.509 3.088 10.014 1.00 95.75 253 LEU A O 1
ATOM 2061 N N . TYR A 1 254 ? -15.724 2.015 8.053 1.00 93.00 254 TYR A N 1
ATOM 2062 C CA . TYR A 1 254 ? -16.599 3.017 7.458 1.00 93.00 254 TYR A CA 1
ATOM 2063 C C . TYR A 1 254 ? -18.025 2.953 8.049 1.00 93.00 254 TYR A C 1
ATOM 2065 O O . TYR A 1 254 ? -18.732 3.953 8.093 1.00 93.00 254 TYR A O 1
ATOM 2073 N N . GLN A 1 255 ? -18.477 1.815 8.570 1.00 92.25 255 GLN A N 1
ATOM 2074 C CA . GLN A 1 255 ? -19.781 1.740 9.233 1.00 92.25 255 GLN A CA 1
ATOM 2075 C C . GLN A 1 255 ? -19.767 2.491 10.572 1.00 92.25 255 GLN A C 1
ATOM 2077 O O . GLN A 1 255 ? -18.778 2.467 11.300 1.00 92.25 255 GLN A O 1
ATOM 2082 N N . ASN A 1 256 ? -20.877 3.126 10.933 1.00 89.50 256 ASN A N 1
ATOM 2083 C CA . ASN A 1 256 ? -21.084 3.816 12.212 1.00 89.50 256 ASN A CA 1
ATOM 2084 C C . ASN A 1 256 ? -22.563 3.719 12.630 1.00 89.50 256 ASN A C 1
ATOM 2086 O O . ASN A 1 256 ? -23.353 3.051 11.961 1.00 89.50 256 ASN A O 1
ATOM 2090 N N . SER A 1 257 ? -22.961 4.345 13.738 1.00 87.19 257 SER A N 1
ATOM 2091 C CA . SER A 1 257 ? -24.339 4.257 14.237 1.00 87.19 257 SER A CA 1
ATOM 2092 C C . SER A 1 257 ? -25.399 4.763 13.249 1.00 87.19 257 SER A C 1
ATOM 2094 O O . SER A 1 257 ? -26.502 4.218 13.234 1.00 87.19 257 SER A O 1
ATOM 2096 N N . ALA A 1 258 ? -25.071 5.736 12.392 1.00 84.12 258 ALA A N 1
ATOM 2097 C CA . ALA A 1 258 ? -25.972 6.256 11.359 1.00 84.12 258 ALA A CA 1
ATOM 2098 C C . ALA A 1 258 ? -25.875 5.522 10.018 1.00 84.12 258 ALA A C 1
ATOM 2100 O O . ALA A 1 258 ? -26.700 5.753 9.134 1.00 84.12 258 ALA A O 1
ATOM 2101 N N . MET A 1 259 ? -24.872 4.667 9.832 1.00 87.81 259 MET A N 1
ATOM 2102 C CA . MET A 1 259 ? -24.576 4.086 8.531 1.00 87.81 259 MET A CA 1
ATOM 2103 C C . MET A 1 259 ? -24.097 2.650 8.676 1.00 87.81 259 MET A C 1
ATOM 2105 O O . MET A 1 259 ? -22.975 2.381 9.105 1.00 87.81 259 MET A O 1
ATOM 2109 N N . VAL A 1 260 ? -24.963 1.729 8.271 1.00 91.06 260 VAL A N 1
ATOM 2110 C CA . VAL A 1 260 ? -24.706 0.291 8.278 1.00 91.06 260 VAL A CA 1
ATOM 2111 C C . VAL A 1 260 ? -24.763 -0.202 6.841 1.00 91.06 260 VAL A C 1
ATOM 2113 O O . VAL A 1 260 ? -25.686 0.138 6.100 1.00 91.06 260 VAL A O 1
ATOM 2116 N N . PHE A 1 261 ? -23.769 -0.986 6.439 1.00 93.69 261 PHE A N 1
ATOM 2117 C CA . PHE A 1 261 ? -23.712 -1.533 5.091 1.00 93.69 261 PHE A CA 1
ATOM 2118 C C . PHE A 1 261 ? -24.678 -2.716 4.924 1.00 93.69 261 PHE A C 1
ATOM 2120 O O . PHE A 1 261 ? -24.993 -3.410 5.894 1.00 93.69 261 PHE A O 1
ATOM 2127 N N . PRO A 1 262 ? -25.179 -2.954 3.697 1.00 94.75 262 PRO A N 1
ATOM 2128 C CA . PRO A 1 262 ? -26.117 -4.041 3.433 1.00 94.75 262 PRO A CA 1
ATOM 2129 C C . PRO A 1 262 ? -25.462 -5.423 3.593 1.00 94.75 262 PRO A C 1
ATOM 2131 O O . PRO A 1 262 ? -24.244 -5.580 3.489 1.00 94.75 262 PRO A O 1
ATOM 2134 N N . GLN A 1 263 ? -26.274 -6.464 3.794 1.00 96.12 263 GLN A N 1
ATOM 2135 C CA . GLN A 1 263 ? -25.779 -7.830 4.009 1.00 96.12 263 GLN A CA 1
ATOM 2136 C C . GLN A 1 263 ? -24.993 -8.370 2.799 1.00 96.12 263 GLN A C 1
ATOM 2138 O O . GLN A 1 263 ? -24.058 -9.157 2.949 1.00 96.12 263 GLN A O 1
ATOM 2143 N N . GLU A 1 264 ? -25.346 -7.943 1.589 1.00 96.44 264 GLU A N 1
ATOM 2144 C CA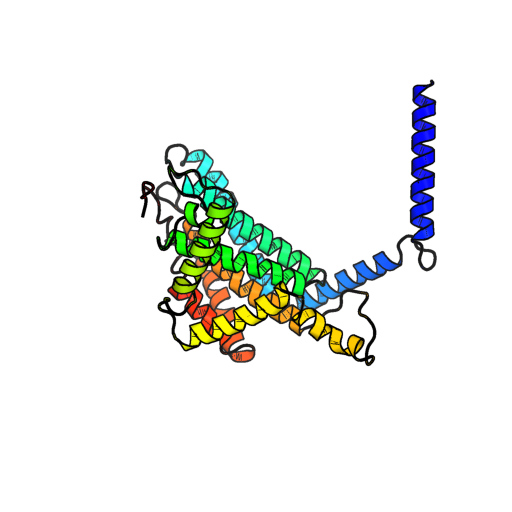 . GLU A 1 264 ? -24.643 -8.271 0.349 1.00 96.44 264 GLU A CA 1
ATOM 2145 C C . GLU A 1 264 ? -23.192 -7.783 0.379 1.00 96.44 264 GLU A C 1
ATOM 2147 O O . GLU A 1 264 ? -22.295 -8.496 -0.073 1.00 96.44 264 GLU A O 1
ATOM 2152 N N . TRP A 1 265 ? -22.950 -6.600 0.954 1.00 97.19 265 TRP A N 1
ATOM 2153 C CA . TRP A 1 265 ? -21.601 -6.071 1.136 1.00 97.19 265 TRP A CA 1
ATOM 2154 C C . TRP A 1 265 ? -20.794 -6.962 2.087 1.00 97.19 265 TRP A C 1
ATOM 2156 O O . TRP A 1 265 ? -19.683 -7.366 1.747 1.00 97.19 265 TRP A O 1
ATOM 2166 N N . ALA A 1 266 ? -21.385 -7.362 3.216 1.00 97.62 266 ALA A N 1
ATOM 2167 C CA . ALA A 1 266 ? -20.738 -8.234 4.197 1.00 97.62 266 ALA A CA 1
ATOM 2168 C C . ALA A 1 266 ? -20.328 -9.589 3.587 1.00 97.62 266 ALA A C 1
ATOM 2170 O O . ALA A 1 266 ? -19.215 -10.064 3.806 1.00 97.62 266 ALA A O 1
ATOM 2171 N N . LYS A 1 267 ? -21.181 -10.179 2.735 1.00 98.00 267 LYS A N 1
ATOM 2172 C CA . LYS A 1 267 ? -20.860 -11.417 2.000 1.00 98.00 267 LYS A CA 1
ATOM 2173 C C . LYS A 1 267 ? -19.644 -11.248 1.083 1.00 98.00 267 LYS A C 1
ATOM 2175 O O . LYS A 1 267 ? -18.772 -12.118 1.078 1.00 98.00 267 LYS A O 1
ATOM 2180 N N . LYS A 1 268 ? -19.570 -10.142 0.325 1.00 98.25 268 LYS A N 1
ATOM 2181 C CA . LYS A 1 268 ? -18.407 -9.820 -0.525 1.00 98.25 268 LYS A CA 1
ATOM 2182 C C . LYS A 1 268 ? -17.145 -9.649 0.322 1.00 98.25 268 LYS A C 1
ATOM 2184 O O . LYS A 1 268 ? -16.104 -10.208 -0.021 1.00 98.25 268 LYS A O 1
ATOM 2189 N N . TRP A 1 269 ? -17.260 -8.947 1.449 1.00 98.44 269 TRP A N 1
ATOM 2190 C CA . TRP A 1 269 ? -16.146 -8.720 2.362 1.00 98.44 269 TRP A CA 1
ATOM 2191 C C . TRP A 1 269 ? -15.576 -10.035 2.910 1.00 98.44 269 TRP A C 1
ATOM 2193 O O . TRP A 1 269 ? -14.370 -10.261 2.808 1.00 98.44 269 TRP A O 1
ATOM 2203 N N . CYS A 1 270 ? -16.432 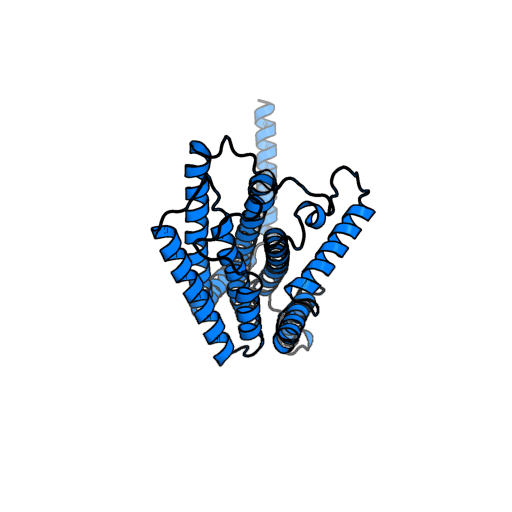-10.936 3.413 1.00 98.50 270 CYS A N 1
ATOM 2204 C CA . CYS A 1 270 ? -16.010 -12.240 3.935 1.00 98.50 270 CYS A CA 1
ATOM 2205 C C . CYS A 1 270 ? -15.349 -13.108 2.857 1.00 98.50 270 CYS A C 1
ATOM 2207 O O . CYS A 1 270 ? -14.369 -13.802 3.132 1.00 98.50 270 CYS A O 1
ATOM 2209 N N . ALA A 1 271 ? -15.887 -13.086 1.633 1.00 98.38 271 ALA A N 1
ATOM 2210 C CA . ALA A 1 271 ? -15.328 -13.841 0.518 1.00 98.38 271 ALA A CA 1
ATOM 2211 C C . ALA A 1 271 ? -13.912 -13.358 0.171 1.00 98.38 271 ALA A C 1
ATOM 2213 O O . ALA A 1 271 ? -13.000 -14.176 0.065 1.00 98.38 271 ALA A O 1
ATOM 2214 N N . LEU A 1 272 ? -13.710 -12.042 0.061 1.00 98.31 272 LEU A N 1
ATOM 2215 C CA . LEU A 1 272 ? -12.391 -11.462 -0.200 1.00 98.31 272 LEU A CA 1
ATOM 2216 C C . LEU A 1 272 ? -11.410 -11.707 0.949 1.00 98.31 272 LEU A C 1
ATOM 2218 O O . LEU A 1 272 ? -10.280 -12.113 0.697 1.00 98.31 272 LEU A O 1
ATOM 2222 N N . ASP A 1 273 ? -11.841 -11.528 2.201 1.00 98.56 273 ASP A N 1
ATOM 2223 C CA . ASP A 1 273 ? -11.005 -11.774 3.384 1.00 98.56 273 ASP A CA 1
ATOM 2224 C C . ASP A 1 273 ? -10.483 -13.219 3.413 1.00 98.56 273 ASP A C 1
ATOM 2226 O O . ASP A 1 273 ? -9.296 -13.470 3.639 1.00 98.56 273 ASP A O 1
ATOM 2230 N N . LYS A 1 274 ? -11.363 -14.175 3.093 1.00 98.38 274 LYS A N 1
ATOM 2231 C CA . LYS A 1 274 ? -11.004 -15.585 2.946 1.00 98.38 274 LYS A CA 1
ATOM 2232 C C . LYS A 1 274 ? -9.980 -15.798 1.828 1.00 98.38 274 LYS A C 1
ATOM 2234 O O . LYS A 1 274 ? -8.998 -16.498 2.060 1.00 98.38 274 LYS A O 1
ATOM 2239 N N . LEU A 1 275 ? -10.178 -15.199 0.653 1.00 98.25 275 LEU A N 1
ATOM 2240 C CA . LEU A 1 275 ? -9.268 -15.354 -0.489 1.00 98.25 275 LEU A CA 1
ATOM 2241 C C . LEU A 1 275 ? -7.875 -14.769 -0.212 1.00 98.25 275 LEU A C 1
ATOM 2243 O O . LEU A 1 275 ? -6.875 -15.404 -0.544 1.00 98.25 275 LEU A O 1
ATOM 2247 N N . TYR A 1 276 ? -7.783 -13.614 0.458 1.00 97.94 276 TYR A N 1
ATOM 2248 C CA . TYR A 1 276 ? -6.498 -13.065 0.913 1.00 97.94 276 TYR A CA 1
ATOM 2249 C C . TYR A 1 276 ? -5.774 -14.017 1.859 1.00 97.94 276 TYR A C 1
ATOM 2251 O O . TYR A 1 276 ? -4.590 -14.313 1.673 1.00 97.94 276 TYR A O 1
ATOM 2259 N N . LYS A 1 277 ? -6.498 -14.547 2.847 1.00 97.06 277 LYS A N 1
ATOM 2260 C CA . LYS A 1 277 ? -5.949 -15.52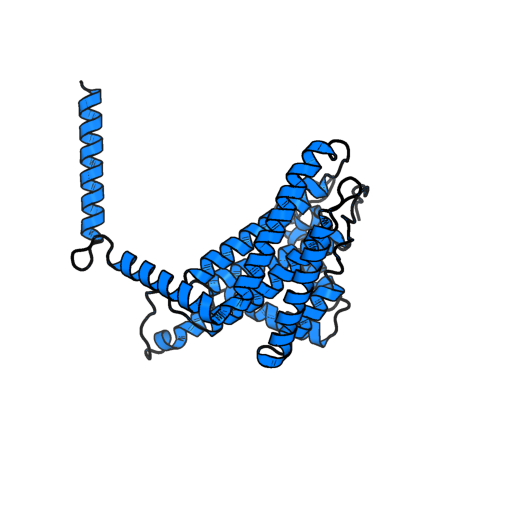3 3.784 1.00 97.06 277 LYS A CA 1
ATOM 2261 C C . LYS A 1 277 ? -5.458 -16.782 3.072 1.00 97.06 277 LYS A C 1
ATOM 2263 O O . LYS A 1 277 ? -4.362 -17.246 3.371 1.00 97.06 277 LYS A O 1
ATOM 2268 N N . GLU A 1 278 ? -6.247 -17.340 2.157 1.00 95.88 278 GLU A N 1
ATOM 2269 C CA . GLU A 1 278 ? -5.888 -18.542 1.394 1.00 95.88 278 GLU A CA 1
ATOM 2270 C C . GLU A 1 278 ? -4.658 -18.307 0.508 1.00 95.88 278 GLU A C 1
ATOM 2272 O O . GLU A 1 278 ? -3.747 -19.136 0.510 1.00 95.88 278 GLU A O 1
ATOM 2277 N N . SER A 1 279 ? -4.581 -17.151 -0.158 1.00 94.06 279 SER A N 1
ATOM 2278 C CA . SER A 1 279 ? -3.422 -16.739 -0.960 1.00 94.06 279 SER A CA 1
ATOM 2279 C C . SER A 1 279 ? -2.137 -16.695 -0.122 1.00 94.06 279 SER A C 1
ATOM 2281 O O . SER A 1 279 ? -1.150 -17.361 -0.443 1.00 94.06 279 SER A O 1
ATOM 2283 N N . LEU A 1 280 ? -2.154 -16.010 1.027 1.00 92.50 280 LEU A N 1
ATOM 2284 C CA . LEU A 1 280 ? -0.978 -15.950 1.903 1.00 92.50 280 LEU A CA 1
ATOM 2285 C C . LEU A 1 280 ? -0.655 -17.303 2.551 1.00 92.50 280 LEU A C 1
ATOM 2287 O O . LEU A 1 280 ? 0.515 -17.625 2.756 1.00 92.50 280 LEU A O 1
ATOM 2291 N N . GLN A 1 281 ? -1.658 -18.133 2.849 1.00 93.00 281 GLN A N 1
ATOM 2292 C CA . GLN A 1 281 ? -1.434 -19.495 3.344 1.00 93.00 281 GLN A CA 1
ATOM 2293 C C . GLN A 1 281 ? -0.773 -20.385 2.291 1.00 93.00 281 GLN A C 1
ATOM 2295 O O . GLN A 1 281 ? 0.058 -21.227 2.637 1.00 93.00 281 GLN A O 1
ATOM 2300 N N . PHE A 1 282 ? -1.130 -20.215 1.019 1.00 90.44 282 PHE A N 1
ATOM 2301 C CA . PHE A 1 282 ? -0.474 -20.894 -0.089 1.00 90.44 282 PHE A CA 1
ATOM 2302 C C . PHE A 1 282 ? 0.988 -20.440 -0.219 1.00 90.44 282 PHE A C 1
ATOM 2304 O O . PHE A 1 282 ? 1.896 -21.274 -0.223 1.00 90.44 282 PHE A O 1
ATOM 2311 N N . GLN A 1 283 ? 1.251 -19.132 -0.192 1.00 86.06 283 GLN A N 1
ATOM 2312 C CA . GLN A 1 283 ? 2.616 -18.588 -0.230 1.00 86.06 283 GLN A CA 1
ATOM 2313 C C . GLN A 1 283 ? 3.473 -19.050 0.961 1.00 86.06 283 GLN A C 1
ATOM 2315 O O . GLN A 1 283 ? 4.629 -19.452 0.778 1.00 86.06 283 GLN A O 1
ATOM 2320 N N . ALA A 1 284 ? 2.883 -19.106 2.161 1.00 85.31 284 ALA A N 1
ATOM 2321 C CA . ALA A 1 284 ? 3.512 -19.637 3.371 1.00 85.31 284 ALA A CA 1
ATOM 2322 C C . ALA A 1 284 ? 3.883 -21.129 3.257 1.00 85.31 284 ALA A C 1
ATOM 2324 O O . ALA A 1 284 ? 4.729 -21.624 3.999 1.00 85.31 284 ALA A O 1
ATOM 2325 N N . LYS A 1 285 ? 3.275 -21.882 2.336 1.00 83.31 285 LYS A N 1
ATOM 2326 C CA . LYS A 1 285 ? 3.629 -23.288 2.097 1.00 83.31 285 LYS A CA 1
ATOM 2327 C C . LYS A 1 285 ? 4.727 -23.453 1.046 1.00 83.31 285 LYS A C 1
ATOM 2329 O O . LYS A 1 285 ? 5.505 -24.402 1.157 1.00 83.31 285 LYS A O 1
ATOM 2334 N N . HIS A 1 286 ? 4.824 -22.545 0.070 1.00 71.56 286 HIS A N 1
ATOM 2335 C CA . HIS A 1 286 ? 5.580 -22.795 -1.164 1.00 71.56 286 HIS A CA 1
ATOM 2336 C C . HIS A 1 286 ? 6.739 -21.828 -1.472 1.00 71.56 286 HIS A C 1
ATOM 2338 O O . HIS A 1 286 ? 7.654 -22.257 -2.168 1.00 71.56 286 HIS A O 1
ATOM 2344 N N . GLN A 1 287 ? 6.762 -20.581 -0.972 1.00 61.75 287 GLN A N 1
ATOM 2345 C CA . GLN A 1 287 ? 7.723 -19.563 -1.456 1.00 61.75 287 GLN A CA 1
ATOM 2346 C C . GLN A 1 287 ? 8.463 -18.787 -0.350 1.00 61.75 287 GLN A C 1
ATOM 2348 O O . GLN A 1 287 ? 9.688 -18.727 -0.367 1.00 61.75 287 GLN A O 1
ATOM 2353 N N . LEU A 1 288 ? 7.756 -18.247 0.650 1.00 62.44 288 LEU A N 1
ATOM 2354 C CA . LEU A 1 288 ? 8.327 -17.402 1.718 1.00 62.44 288 LEU A CA 1
ATOM 2355 C C . LEU A 1 288 ? 7.806 -17.841 3.090 1.00 62.44 288 LEU A C 1
ATOM 2357 O O . LEU A 1 288 ? 7.156 -17.084 3.809 1.00 62.44 288 LEU A O 1
ATOM 2361 N N . LYS A 1 289 ? 8.065 -19.111 3.434 1.00 67.06 289 LYS A N 1
ATOM 2362 C CA . LYS A 1 289 ? 7.302 -19.863 4.447 1.00 67.06 289 LYS A CA 1
ATOM 2363 C C . LYS A 1 289 ? 7.041 -19.139 5.770 1.00 67.06 289 LYS A C 1
ATOM 2365 O O . LYS A 1 289 ? 5.979 -19.307 6.360 1.00 67.06 289 LYS A O 1
ATOM 2370 N N . LYS A 1 290 ? 8.014 -18.359 6.236 1.00 83.19 290 LYS A N 1
ATOM 2371 C CA . LYS A 1 290 ? 7.966 -17.700 7.541 1.00 83.19 290 LYS A CA 1
ATOM 2372 C C . LYS A 1 290 ? 7.297 -16.323 7.503 1.00 83.19 290 LYS A C 1
ATOM 2374 O O . LYS A 1 290 ? 6.446 -16.048 8.340 1.00 83.19 290 LYS A O 1
ATOM 2379 N N . VAL A 1 291 ? 7.596 -15.507 6.490 1.00 86.81 291 VAL A N 1
ATOM 2380 C CA . VAL A 1 291 ? 7.079 -14.130 6.385 1.00 86.81 291 VAL A CA 1
ATOM 2381 C C . VAL A 1 291 ? 5.567 -14.117 6.176 1.00 86.81 291 VAL A C 1
ATOM 2383 O O . VAL A 1 291 ? 4.857 -13.456 6.926 1.00 86.81 291 VAL A O 1
ATOM 2386 N N . SER A 1 292 ? 5.041 -14.898 5.227 1.00 90.44 292 SER A N 1
ATOM 2387 C CA . SER A 1 292 ? 3.592 -14.915 4.970 1.00 90.44 292 SER A CA 1
ATOM 2388 C C . SER A 1 292 ? 2.800 -15.462 6.169 1.00 90.44 292 SER A C 1
ATOM 2390 O O . SER A 1 292 ? 1.692 -15.004 6.441 1.00 90.44 292 SER A O 1
ATOM 2392 N N . ALA A 1 293 ? 3.366 -16.411 6.928 1.00 92.62 293 ALA A N 1
ATOM 2393 C CA . ALA A 1 293 ? 2.759 -16.913 8.163 1.00 92.62 293 ALA A CA 1
ATOM 2394 C C . ALA A 1 293 ? 2.733 -15.842 9.267 1.00 92.62 293 ALA A C 1
ATOM 2396 O O . ALA A 1 293 ? 1.686 -15.628 9.882 1.00 92.62 293 ALA A O 1
ATOM 2397 N N . ALA A 1 294 ? 3.850 -15.134 9.455 1.00 94.94 294 ALA A N 1
ATOM 2398 C CA . ALA A 1 294 ? 3.957 -13.996 10.361 1.00 94.94 294 ALA A CA 1
ATOM 2399 C C . ALA A 1 294 ? 2.962 -12.881 9.990 1.00 94.94 294 ALA A C 1
ATOM 2401 O O . ALA A 1 294 ? 2.304 -12.309 10.858 1.00 94.94 294 ALA A O 1
ATOM 2402 N N . PHE A 1 295 ? 2.767 -12.626 8.693 1.00 96.00 295 PHE A N 1
ATOM 2403 C CA . PHE A 1 295 ? 1.792 -11.649 8.214 1.00 96.00 295 PHE A CA 1
ATOM 2404 C C . PHE A 1 295 ? 0.343 -12.064 8.506 1.00 96.00 295 PHE A C 1
ATOM 2406 O O . PHE A 1 295 ? -0.468 -11.240 8.918 1.00 96.00 295 PHE A O 1
ATOM 2413 N N . ILE A 1 296 ? -0.000 -13.347 8.354 1.00 96.56 296 ILE A N 1
ATOM 2414 C CA . ILE A 1 296 ? -1.332 -13.852 8.730 1.00 96.56 296 ILE A CA 1
ATOM 2415 C C . ILE A 1 296 ? -1.598 -13.645 10.227 1.00 96.56 296 ILE A C 1
ATOM 2417 O O . ILE A 1 296 ? -2.722 -13.305 10.600 1.00 96.56 296 ILE A O 1
ATOM 2421 N N . GLU A 1 297 ? -0.600 -13.869 11.086 1.00 97.06 297 GLU A N 1
ATOM 2422 C CA . GLU A 1 297 ? -0.711 -13.580 12.522 1.00 97.06 297 GLU A CA 1
ATOM 2423 C C . GLU A 1 297 ? -0.905 -12.076 12.763 1.00 97.06 297 GLU A C 1
ATOM 2425 O O . GLU A 1 297 ? -1.858 -11.686 13.435 1.00 97.06 297 GLU A O 1
ATOM 2430 N N . LEU A 1 298 ? -0.090 -11.232 12.121 1.00 97.81 298 LEU A N 1
ATOM 2431 C CA . LEU A 1 298 ? -0.218 -9.776 12.175 1.00 97.81 298 LEU A CA 1
ATOM 2432 C C . LEU A 1 298 ? -1.637 -9.302 11.834 1.00 97.81 298 LEU A C 1
ATOM 2434 O O . LEU A 1 298 ? -2.210 -8.505 12.574 1.00 97.81 298 LEU A O 1
ATOM 2438 N N . VAL A 1 299 ? -2.221 -9.788 10.734 1.00 97.94 299 VAL A N 1
ATOM 2439 C CA . VAL A 1 299 ? -3.576 -9.389 10.324 1.00 97.94 299 VAL A CA 1
ATOM 2440 C C . VAL A 1 299 ? -4.608 -9.776 11.381 1.00 97.94 299 VAL A C 1
ATOM 2442 O O . VAL A 1 299 ? -5.467 -8.968 11.727 1.00 97.94 299 VAL A O 1
ATOM 2445 N N . LYS A 1 300 ? -4.525 -10.993 11.925 1.00 96.88 300 LYS A N 1
ATOM 2446 C CA . LYS A 1 300 ? -5.481 -11.466 12.935 1.00 96.88 300 LYS A CA 1
ATOM 2447 C C . LYS A 1 300 ? -5.415 -10.646 14.218 1.00 96.88 300 LYS A C 1
ATOM 2449 O O . LYS A 1 300 ? -6.455 -10.216 14.705 1.00 96.88 300 LYS A O 1
ATOM 2454 N N . GLU A 1 301 ? -4.209 -10.424 14.729 1.00 97.44 301 GLU A N 1
ATOM 2455 C CA . GLU A 1 301 ? -4.008 -9.801 16.039 1.00 97.44 301 GLU A CA 1
ATOM 2456 C C . GLU A 1 301 ? -4.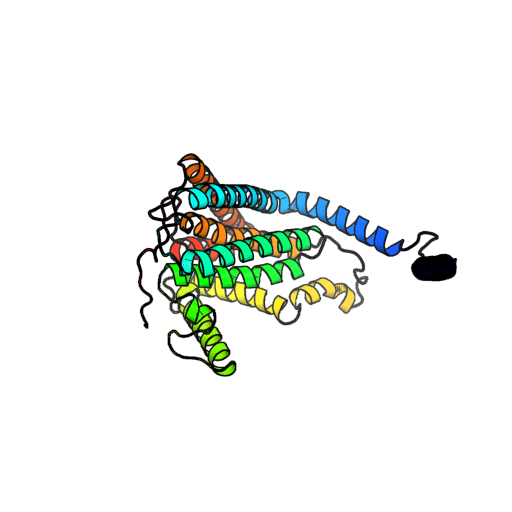106 -8.276 15.982 1.00 97.44 301 GLU A C 1
ATOM 2458 O O . GLU A 1 301 ? -4.537 -7.640 16.940 1.00 97.44 301 GLU A O 1
ATOM 2463 N N . LYS A 1 302 ? -3.691 -7.662 14.867 1.00 98.06 302 LYS A N 1
ATOM 2464 C CA . LYS A 1 302 ? -3.552 -6.200 14.760 1.00 98.06 302 LYS A CA 1
ATOM 2465 C C . LYS A 1 302 ? -4.525 -5.552 13.792 1.00 98.06 302 LYS A C 1
ATOM 2467 O O . LYS A 1 302 ? -4.580 -4.325 13.748 1.00 98.06 302 LYS A O 1
ATOM 2472 N N . PHE A 1 303 ? -5.318 -6.337 13.068 1.00 98.12 303 PHE A N 1
ATOM 2473 C CA . PHE A 1 303 ? -6.452 -5.868 12.271 1.00 98.12 303 PHE A CA 1
ATOM 2474 C C . PHE A 1 303 ? -7.702 -6.710 12.599 1.00 98.12 303 PHE A C 1
ATOM 2476 O O . PHE A 1 303 ? -8.269 -7.372 11.717 1.00 98.12 303 PHE A O 1
ATOM 2483 N N . PRO A 1 304 ? -8.169 -6.692 13.868 1.00 96.88 304 PRO A N 1
ATOM 2484 C CA . PRO A 1 304 ? -9.212 -7.588 14.382 1.00 96.88 304 PRO A CA 1
ATOM 2485 C C . PRO A 1 304 ? -10.632 -7.212 13.916 1.00 96.88 304 PRO A C 1
ATOM 2487 O O . PRO A 1 304 ? -11.622 -7.545 14.561 1.00 96.88 304 PRO A O 1
ATOM 2490 N N . PHE A 1 305 ? -10.750 -6.499 12.800 1.00 97.75 305 PHE A N 1
ATOM 2491 C CA . PHE A 1 305 ? -12.005 -5.970 12.288 1.00 97.75 305 PHE A CA 1
ATOM 2492 C C . PHE A 1 305 ? -12.658 -6.948 11.309 1.00 97.75 305 PHE A C 1
ATOM 2494 O O . PHE A 1 305 ? -12.008 -7.500 10.423 1.00 97.75 305 PHE A O 1
ATOM 2501 N N . SER A 1 306 ? -13.954 -7.150 11.477 1.00 97.50 306 SER A N 1
ATOM 2502 C CA . SER A 1 306 ? -14.819 -8.007 10.666 1.00 97.50 306 SER A CA 1
ATOM 2503 C C . SER A 1 306 ? -15.885 -7.196 9.935 1.00 97.50 306 SER A C 1
ATOM 2505 O O . SER A 1 306 ? -16.068 -6.017 10.221 1.00 97.50 306 SER A O 1
ATOM 2507 N N . GLU A 1 307 ? -16.651 -7.825 9.050 1.00 96.88 307 GLU A N 1
ATOM 2508 C CA . GLU A 1 307 ? -17.764 -7.214 8.317 1.00 96.88 307 GLU A CA 1
ATOM 2509 C C . GLU A 1 307 ? -18.811 -6.527 9.214 1.00 96.88 307 GLU A C 1
ATOM 2511 O O . GLU A 1 307 ? -19.478 -5.589 8.787 1.00 96.88 307 GLU A O 1
ATOM 2516 N N . ILE A 1 308 ? -18.944 -6.948 10.472 1.00 95.94 308 ILE A N 1
ATOM 2517 C CA . ILE A 1 308 ? -19.866 -6.332 11.440 1.00 95.94 308 ILE A CA 1
ATOM 2518 C C . ILE A 1 308 ? -19.231 -5.199 12.257 1.00 95.94 308 ILE A C 1
ATOM 2520 O O . ILE A 1 308 ? -19.915 -4.561 13.061 1.00 95.94 308 ILE A O 1
ATOM 2524 N N . SER A 1 309 ? -17.925 -4.972 12.105 1.00 96.25 309 SER A N 1
ATOM 2525 C CA . SER A 1 309 ? -17.212 -3.943 12.859 1.00 96.25 309 SER A CA 1
ATOM 2526 C C . SER A 1 309 ? -17.690 -2.553 12.466 1.00 96.25 309 SER A C 1
ATOM 2528 O O . SER A 1 309 ? -18.092 -2.307 11.331 1.00 96.25 309 SER A O 1
ATOM 2530 N N . ARG A 1 310 ? -17.641 -1.642 13.435 1.00 92.38 310 ARG A N 1
ATOM 2531 C CA . ARG A 1 310 ? -18.053 -0.246 13.291 1.00 92.38 310 ARG A CA 1
ATOM 2532 C C . ARG A 1 310 ? -16.943 0.664 13.776 1.00 92.38 310 ARG A C 1
ATOM 2534 O O . ARG A 1 3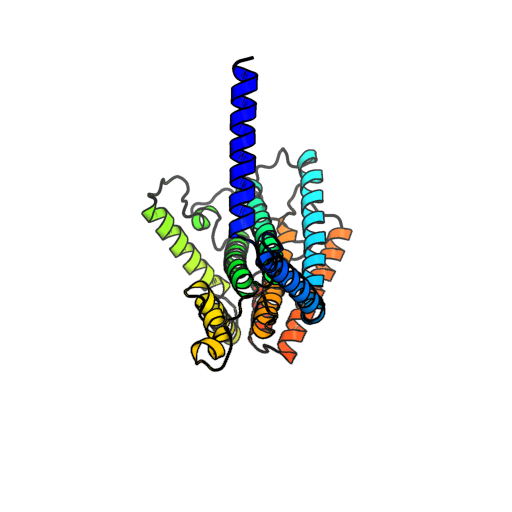10 ? -16.083 0.231 14.541 1.00 92.38 310 ARG A O 1
ATOM 2541 N N . TYR A 1 311 ? -16.994 1.919 13.353 1.00 90.62 311 TYR A N 1
ATOM 2542 C CA . TYR A 1 311 ? -16.064 2.953 13.762 1.00 90.62 311 TYR A CA 1
ATOM 2543 C C . TYR A 1 311 ? -16.000 3.054 15.299 1.00 90.62 311 TYR A C 1
ATOM 2545 O O . TYR A 1 311 ? -16.972 3.473 15.930 1.00 90.62 311 TYR A O 1
ATOM 2553 N N . PRO A 1 312 ? -14.874 2.676 15.929 1.00 87.69 312 PRO A N 1
ATOM 2554 C CA . PRO A 1 312 ? -14.818 2.464 17.378 1.00 87.69 312 PRO A CA 1
ATOM 2555 C C . PRO A 1 312 ? -14.687 3.764 18.180 1.00 87.69 312 PRO A C 1
ATOM 2557 O O . PRO A 1 312 ? -14.865 3.765 19.397 1.00 87.69 312 PRO A O 1
ATOM 2560 N N . LEU A 1 313 ? -14.371 4.877 17.511 1.00 82.81 313 LEU A N 1
ATOM 2561 C CA . LEU A 1 313 ? -14.191 6.192 18.135 1.00 82.81 313 LEU A CA 1
ATOM 2562 C C . LEU A 1 313 ? -15.452 7.066 18.030 1.00 82.81 313 LEU A C 1
ATOM 2564 O O . LEU A 1 313 ? -15.398 8.278 18.233 1.00 82.81 313 LEU A O 1
ATOM 2568 N N . GLU A 1 314 ? -16.593 6.471 17.680 1.00 79.31 314 GLU A N 1
ATOM 2569 C CA . GLU A 1 314 ? -17.877 7.163 17.656 1.00 79.31 314 GLU A CA 1
ATOM 2570 C C . GLU A 1 314 ? -18.260 7.663 19.057 1.00 79.31 314 GLU A C 1
ATOM 2572 O O . GLU A 1 314 ? -18.157 6.939 20.046 1.00 79.31 314 GLU A O 1
ATOM 2577 N N . GLY A 1 315 ? -18.664 8.933 19.151 1.00 68.50 315 GLY A N 1
ATOM 2578 C CA . GLY A 1 315 ? -19.031 9.566 20.422 1.00 68.50 315 GLY A CA 1
ATOM 2579 C C . GLY A 1 315 ? -17.868 9.802 21.395 1.00 68.50 315 GLY A C 1
ATOM 2580 O O . GLY A 1 315 ? -18.095 10.330 22.483 1.00 68.50 315 GLY A O 1
ATOM 2581 N N . GLN A 1 316 ? -16.627 9.452 21.037 1.00 67.88 316 GLN A N 1
ATOM 2582 C CA . GLN A 1 316 ? -15.474 9.773 21.870 1.00 67.88 316 GLN A CA 1
ATOM 2583 C C . GLN A 1 316 ? -15.117 11.255 21.723 1.00 67.88 316 GLN A C 1
ATOM 2585 O O . GLN A 1 316 ? -14.706 11.720 20.657 1.00 67.88 316 GLN A O 1
ATOM 2590 N N . GLU A 1 317 ? -15.258 12.003 22.818 1.00 59.28 317 GLU A N 1
ATOM 2591 C CA . GLU A 1 317 ? -14.636 13.317 22.940 1.00 59.28 317 GLU A CA 1
ATOM 2592 C C . GLU A 1 317 ? -13.118 13.172 22.953 1.00 59.28 317 GLU A C 1
ATOM 2594 O O . GLU A 1 317 ? -12.566 12.191 23.458 1.00 59.28 317 GLU A O 1
ATOM 2599 N N . ILE A 1 318 ? -12.432 14.167 22.402 1.00 56.12 318 ILE A N 1
ATOM 2600 C CA . ILE A 1 318 ? -10.983 14.135 22.298 1.00 56.12 318 ILE A CA 1
ATOM 2601 C C . ILE A 1 318 ? -10.369 14.211 23.697 1.00 56.12 318 ILE A C 1
ATOM 2603 O O . ILE A 1 318 ? -10.397 15.265 24.332 1.00 56.12 318 ILE A O 1
ATOM 2607 N N . ARG A 1 319 ? -9.826 13.096 24.189 1.00 49.19 319 ARG A N 1
ATOM 2608 C CA . ARG A 1 319 ? -9.165 13.053 25.495 1.00 49.19 319 ARG A CA 1
ATOM 2609 C C . ARG A 1 319 ? -7.673 13.298 25.317 1.00 49.19 319 ARG A C 1
ATOM 2611 O O . ARG A 1 319 ? -7.001 12.564 24.598 1.00 49.19 319 ARG A O 1
ATOM 2618 N N . ASP A 1 320 ? -7.173 14.330 25.989 1.00 47.31 320 ASP A N 1
ATOM 2619 C CA . ASP A 1 320 ? -5.742 14.529 26.200 1.00 47.31 320 ASP A CA 1
ATOM 2620 C C . ASP A 1 320 ? -5.247 13.365 27.079 1.00 47.31 320 ASP A C 1
ATOM 2622 O O . ASP A 1 320 ? -5.519 13.337 28.279 1.00 47.31 320 ASP A O 1
ATOM 2626 N N . ALA A 1 321 ? -4.615 12.364 26.458 1.00 44.84 321 ALA A N 1
ATOM 2627 C CA . ALA A 1 321 ? -3.928 11.268 27.145 1.00 44.84 321 ALA A CA 1
ATOM 2628 C C . ALA A 1 321 ? -2.463 11.607 27.397 1.00 44.84 321 ALA A C 1
ATOM 2630 O O . ALA A 1 321 ? -1.789 11.988 26.397 1.00 44.84 321 ALA A O 1
#

pLDDT: mean 89.88, std 11.21, range [44.84, 98.69]

Secondary structure (DSSP, 8-state):
-HHHHHHHHHHHHHHHHHHHHHHHTEETTEETHHHHHHHHHHHHHHHHHHHHSHHHHHHHHHHHHHHHHHHHHHHHHHHHH-TT---HHIIIIIHHHHHHHHHHHHHHHHHHHTT-HHHHHHHHHHHHHHHHHHHHHHTTSS-HHHHTT-BTTBPPPHHHHHHHHHHHHHHHHHHHTSTTSSS-HHHHHHHHHHHHHHHHHHTT-HHHHHHTHHHHTTSS----S----HHHHHHHHHHHHHHHHHHHHHGGGG-BTTB---HHHHHHHHHHHHHHHHHHHHHHHHT-TTHHHHHHHHHHHH----TT---TTTT------

Radius of gyration: 24.19 Å; chains: 1; bounding box: 60×67×67 Å

Sequence (321 aa):
MKDSIQNLESERDKEAFLRDIESISEYNGIPFGRLEMYWESESKHLQIMRSQNGEALMLFRAFQCHFLDVAELLNTMWTSTCSQIILPFYKRNFIPNLLSAFHQLCASELAATHGYPMPAYTILRNVFDQLILISAAMQGITDFYKIEGCQLKKQLTEKESKKLRKATEYSVRKKMIGNASDLTSSTIYDLEYYDKLFDYEVHGARLTHGLALNWIQGDGLLALHPEYESTAANLYTIRLCEVTWLLHRLLPLYQNSAMVFPQEWAKKWCALDKLYKESLQFQAKHQLKKVSAAFIELVKEKFPFSEISRYPLEGQEIRDA

Foldseek 3Di:
DVVVVVVVVVVVVVVVVVVVQQVVCDDPNGRVVVVVVQQVLLVVLLVVLCVPLVLLVVLLVLLLVLVVVLVVLCVVLCVPWVPPFPPPCVVPPVVVLLVVLNVLLVVLCVCVSSQNLLVSLLSLLVLQLSLLLSLCCLVVVDHRQLCQLHDPPDDDDPVSSVVSNVVSSVSSCCCQQRPVDPADPLLSVLVVVLVVVSCCCNVPNNVVVVVCVCVVVVNDDDPPHRDHDPVSSVSRSLSSLLSSLSSLLCSLQNAAPRGADDVVSQVSSVVSNVSSLVVLVVCLVPPSVRNSVSSSRSCVRRSVHHNNDYRNCRPPDDDDD